Protein 2IDR (pdb70)

CATH classification: 3.30.760.10

Secondary structure (DSSP, 8-state):
--EEEEEEEEEEE-TT-SSPEEETTEEEPPEEEEEEHHHHHHHHTTS--GGGSPTT-EEEEEEGGGPPSTTPPTTTT-EEEEEEE-TT--HHHHHHHHHHHHTT-STTGGGEEEEEEEE-SS-EEEEEEES-TT-HHHHHHHHHHHHHHHT--S--EEEEGGGGGS-SSS---SEE-/--EEEEEEEEEEE-TT-SSPEEETTEEEPPEEEEEEHHHHHHHHTTS--GGGSPTT-EEEEEEGGGPPSTTPPTTTT-EEEEEEE-TT--HHHHHHHHHHHHTT-STTGGGEEEEEEEE-SS-EEEEEEES-TT-HHHHHHHHHHHHHHHT--S--EEEEGGGGGS-S-S---SEE-

Solvent-accessible surface area: 17176 Å² total; per-residue (Å²): 105,123,108,26,132,20,31,1,1,0,1,15,17,61,19,79,28,97,120,53,88,34,0,38,4,4,11,23,10,74,74,72,75,4,50,23,56,76,75,0,89,37,35,24,105,122,37,112,53,0,50,149,15,98,60,6,1,7,6,3,0,0,9,48,151,29,97,26,172,120,56,65,77,2,15,39,85,0,0,46,0,24,2,59,14,32,92,41,150,0,39,100,33,0,49,59,0,0,55,0,4,10,41,47,87,10,113,83,10,113,23,4,0,0,0,9,0,13,0,73,132,83,78,0,94,0,8,0,26,0,49,52,6,98,61,105,65,0,0,37,25,0,0,118,38,0,38,70,52,15,129,48,91,89,75,4,12,0,57,15,38,81,41,81,171,161,101,101,97,53,140,63,78,119,30,82,30,109,121,108,25,135,28,32,1,1,0,1,14,17,67,20,76,30,97,116,53,88,25,1,37,4,2,12,28,11,77,76,73,79,4,51,24,55,73,72,0,88,43,35,25,110,127,39,110,54,0,49,148,17,97,59,5,1,11,5,5,0,0,12,49,161,30,96,27,164,153,35,64,74,2,17,41,82,0,0,54,0,29,2,59,16,30,90,40,153,0,39,99,34,0,50,62,0,0,56,0,4,9,41,60,86,11,112,84,9,115,23,5,0,0,0,11,0,6,0,58,115,176,73,1,62,0,3,0,24,0,52,51,9,100,60,97,66,0,0,38,25,0,0,120,39,1,29,69,54,15,129,50,92,91,77,5,12,0,57,18,39,84,46,80,175,174,87,112,71,58,137,135,76,128,17,82,34

InterPro domains:
  IPR001040 Translation Initiation factor eIF- 4e [PF01652] (41-211)
  IPR001040 Translation Initiation factor eIF- 4e [PTHR11960] (12-203)
  IPR019770 Eukaryotic translation initiation factor 4E (eIF-4E), conserved site [PS00813] (96-119)
  IPR023398 Translation Initiation factor eIF- 4e-like [G3DSA:3.30.760.10] (33-215)
  IPR023398 Translation Initiation factor eIF- 4e-like [SSF55418] (30-211)

Sequence (354 aa):
AHPLENAWTFWFDNPQGKSRQVAWGSTIHPIHTFSTVEDFWGLYNNIHNPSKLNVGADFHCFKNKIEPKWEDPICANGGKWTISCGRGKSDTFWLHTLLAMIGEQFDFGDEICGAVVSVRQKQERVAIWTKNAANEAAQISIGKQWKEFLDYKDSIGFIVHEDAKRSDKGPKNRYTVAHPLENAWTFWFDNPQGKSRQVAWGSTIHPIHTFSTVEDFWGLYNNIHNPSKLNVGADFHCFKNKIEPKWEDPICANGGKWTISCGRGKSDTFWLHTLLAMIGEQFDFGDEICGAVVSVRQKQERVAIWTKNAANEAAQISIGKQWKEFLDYKDSIGFIVHEDAKRSDKGPKNRYTV

Foldseek 3Di:
DAFFPFKKKKWKDAPPDPPFDDDVVDTDTDMDIDGGPVVVCVVVVVDDFQLPGDAFMKMKMWTPVQDDDPPDDTLQQWWKKKDKAFRNPCRVLQVLVVCCLSNCVAPLSVFWTIWMWHHHDGIIMIMTIGHDNVPVVRVVSRNVVSCVSSVPDDKIFIARNVCVVDDDDDDGGPDID/DAFFPFKKKKWKDQPPDPPFDDDVVDTDTDMDIDGGPVVVCVVVVVDDFQLPGDAFMKMKMWTPVQDDPDPDDTLQQWWKKKDKDFRNPCRVLQVLVVCCLSNCVAPLSVFWTIWMWHHHDGIIMIMTIGHNNVPVVRVVSRLVVSCVSSVPDDKIFIARNVCVVDDPDDDGGPDID

Radius of gyration: 22.96 Å; Cα contacts (8 Å, |Δi|>4): 713; chains: 2; bounding box: 55×44×66 Å

Nearest PDB structures (foldseek):
  2idr-assembly2_B  TM=1.005E+00  e=1.632E-37  Triticum aestivum
  2idv-assembly1_A  TM=8.869E-01  e=3.791E-31  Triticum aestivum
  2wmc-assembly8_H  TM=9.029E-01  e=8.413E-27  Pisum sativum
  2wmc-assembly1_A  TM=8.920E-01  e=4.670E-27  Pisum sativum
  2wmc-assembly3_C  TM=8.959E-01  e=6.648E-27  Pisum sativum

Structure (mmCIF, N/CA/C/O backbone):
data_2IDR
#
_entry.id   2IDR
#
_cell.length_a   66.337
_cell.length_b   66.337
_cell.length_c   180.853
_cell.angle_alpha   90.000
_cell.angle_beta   90.000
_cell.angle_gamma   120.000
#
_symmetry.space_group_name_H-M   'P 61'
#
loop_
_entity.id
_entity.type
_entity.pdbx_description
1 polymer 'Eukaryotic translation initiation factor 4E-1'
2 water water
#
loop_
_atom_site.group_PDB
_atom_site.id
_atom_site.type_symbol
_atom_site.label_atom_id
_atom_site.label_alt_id
_atom_site.label_comp_id
_atom_site.label_asym_id
_atom_site.label_entity_id
_atom_site.label_seq_id
_atom_site.pdbx_PDB_ins_code
_atom_site.Cartn_x
_atom_site.Cartn_y
_atom_site.Cartn_z
_atom_site.occupancy
_atom_site.B_iso_or_equiv
_atom_site.auth_seq_id
_atom_site.auth_comp_id
_atom_site.auth_asym_id
_atom_site.auth_atom_id
_atom_site.pdbx_PDB_model_num
ATOM 1 N N . ALA A 1 1 ? 33.140 -7.568 37.076 1.00 38.72 39 ALA A N 1
ATOM 2 C CA . ALA A 1 1 ? 33.062 -6.195 37.653 1.00 37.59 39 ALA A CA 1
ATOM 3 C C . ALA A 1 1 ? 32.584 -6.250 39.104 1.00 37.26 39 ALA A C 1
ATOM 4 O O . ALA A 1 1 ? 32.398 -7.331 39.669 1.00 37.65 39 ALA A O 1
ATOM 6 N N . HIS A 1 2 ? 32.391 -5.079 39.703 1.00 34.89 40 HIS A N 1
ATOM 7 C CA . HIS A 1 2 ? 31.933 -4.989 41.086 1.00 32.92 40 HIS A CA 1
ATOM 8 C C . HIS A 1 2 ? 30.454 -4.607 41.110 1.00 30.38 40 HIS A C 1
ATOM 9 O O . HIS A 1 2 ? 30.097 -3.441 40.954 1.00 29.42 40 HIS A O 1
ATOM 16 N N . PRO A 1 3 ? 29.575 -5.595 41.310 1.00 28.21 41 PRO A N 1
ATOM 17 C CA . PRO A 1 3 ? 28.133 -5.349 41.346 1.00 27.04 41 PRO A CA 1
ATOM 18 C C . PRO A 1 3 ? 27.661 -4.531 42.539 1.00 26.20 41 PRO A C 1
ATOM 19 O O . PRO A 1 3 ? 28.205 -4.642 43.638 1.00 26.01 41 PRO A O 1
ATOM 23 N N . LEU A 1 4 ? 26.652 -3.698 42.305 1.00 22.80 42 LEU A N 1
ATOM 24 C CA . LEU A 1 4 ? 26.068 -2.879 43.354 1.00 21.21 42 LEU A CA 1
ATOM 25 C C . LEU A 1 4 ? 24.965 -3.711 43.986 1.00 20.84 42 LEU A C 1
ATOM 26 O O . LEU A 1 4 ? 24.484 -4.671 43.383 1.00 19.75 42 LEU A O 1
ATOM 31 N N . GLU A 1 5 ? 24.562 -3.343 45.196 1.00 21.13 43 GLU A N 1
ATOM 32 C CA . GLU A 1 5 ? 23.508 -4.068 45.893 1.00 22.30 43 GLU A CA 1
ATOM 33 C C . GLU A 1 5 ? 22.203 -3.998 45.105 1.00 20.90 43 GLU A C 1
ATOM 34 O O . GLU A 1 5 ? 21.475 -4.982 45.015 1.00 19.67 43 GLU A O 1
ATOM 40 N N . ASN A 1 6 ? 21.920 -2.826 44.537 1.00 20.22 44 ASN A N 1
ATOM 41 C CA . ASN A 1 6 ? 20.705 -2.608 43.753 1.00 18.94 44 ASN A CA 1
ATOM 42 C C . ASN A 1 6 ? 21.016 -1.901 42.439 1.00 17.73 44 ASN A C 1
ATOM 43 O O . ASN A 1 6 ? 22.094 -1.331 42.266 1.00 18.16 44 ASN A O 1
ATOM 48 N N . ALA A 1 7 ? 20.070 -1.949 41.508 1.00 17.66 45 ALA A N 1
ATOM 49 C CA . ALA A 1 7 ? 20.242 -1.270 40.228 1.00 16.42 45 ALA A CA 1
ATOM 50 C C . ALA A 1 7 ? 19.698 0.148 40.394 1.00 14.63 45 ALA A C 1
ATOM 51 O O . ALA A 1 7 ? 18.727 0.368 41.121 1.00 16.30 45 ALA A O 1
ATOM 53 N N . TRP A 1 8 ? 20.335 1.101 39.723 1.00 15.22 46 TRP A N 1
ATOM 54 C CA . TRP A 1 8 ? 19.928 2.497 39.781 1.00 14.12 46 TRP A CA 1
ATOM 55 C C . TRP A 1 8 ? 19.754 3.041 38.378 1.00 15.01 46 TRP A C 1
ATOM 56 O O . TRP A 1 8 ? 20.338 2.523 37.428 1.00 14.35 46 TRP A O 1
ATOM 67 N N . THR A 1 9 ? 18.976 4.112 38.277 1.00 14.97 47 THR A N 1
ATOM 68 C CA . THR A 1 9 ? 18.700 4.749 37.006 1.00 15.67 47 THR A CA 1
ATOM 69 C C . THR A 1 9 ? 18.899 6.260 37.023 1.00 16.03 47 THR A C 1
ATOM 70 O O . THR A 1 9 ? 18.367 6.984 37.874 1.00 16.79 47 THR A O 1
ATOM 74 N N . PHE A 1 10 ? 19.683 6.714 36.056 1.00 15.17 48 PHE A N 1
ATOM 75 C CA . PHE A 1 10 ? 20.002 8.120 35.852 1.00 15.49 48 PHE A CA 1
ATOM 76 C C . PHE A 1 10 ? 19.152 8.649 34.701 1.00 14.76 48 PHE A C 1
ATOM 77 O O . PHE A 1 10 ? 18.863 7.913 33.761 1.00 14.23 48 PHE A O 1
ATOM 85 N N . TRP A 1 11 ? 18.737 9.906 34.785 1.00 14.10 49 TRP A N 1
ATOM 86 C CA . TRP A 1 11 ? 18.072 10.554 33.660 1.00 13.72 49 TRP A CA 1
ATOM 87 C C . TRP A 1 11 ? 18.295 12.045 33.819 1.00 15.52 49 TRP A C 1
ATOM 88 O O . TRP A 1 11 ? 18.385 12.559 34.940 1.00 12.95 49 TRP A O 1
ATOM 99 N N . PHE A 1 12 ? 18.443 12.734 32.693 1.00 14.32 50 PHE A N 1
ATOM 100 C CA . PHE A 1 12 ? 18.729 14.153 32.734 1.00 17.40 50 PHE A CA 1
ATOM 101 C C . PHE A 1 12 ? 17.736 15.022 31.981 1.00 18.91 50 PHE A C 1
ATOM 102 O O . PHE A 1 12 ? 17.434 14.793 30.807 1.00 16.95 50 PHE A O 1
ATOM 110 N N . ASP A 1 13 ? 17.241 16.029 32.686 1.00 19.88 51 ASP A N 1
ATOM 111 C CA . ASP A 1 13 ? 16.296 16.981 32.142 1.00 22.36 51 ASP A CA 1
ATOM 112 C C . ASP A 1 13 ? 17.062 18.275 31.871 1.00 25.32 51 ASP A C 1
ATOM 113 O O . ASP A 1 13 ? 17.207 19.114 32.759 1.00 24.05 51 ASP A O 1
ATOM 118 N N . ASN A 1 14 ? 17.588 18.409 30.652 1.00 28.57 52 ASN A N 1
ATOM 119 C CA . ASN A 1 14 ? 18.326 19.606 30.250 1.00 32.70 52 ASN A CA 1
ATOM 120 C C . ASN A 1 14 ? 17.327 20.513 29.546 1.00 34.26 52 ASN A C 1
ATOM 121 O O . ASN A 1 14 ? 16.753 20.141 28.525 1.00 33.65 52 ASN A O 1
ATOM 126 N N . PRO A 1 15 ? 17.119 21.724 30.078 1.00 36.66 53 PRO A N 1
ATOM 127 C CA . PRO A 1 15 ? 16.176 22.690 29.507 1.00 38.49 53 PRO A CA 1
ATOM 128 C C . PRO A 1 15 ? 16.514 23.123 28.084 1.00 39.42 53 PRO A C 1
ATOM 129 O O . PRO A 1 15 ? 15.665 23.094 27.193 1.00 39.75 53 PRO A O 1
ATOM 133 N N . GLN A 1 16 ? 17.764 23.524 27.886 1.00 41.11 54 GLN A N 1
ATOM 134 C CA . GLN A 1 16 ? 18.227 23.985 26.588 1.00 42.43 54 GLN A CA 1
ATOM 135 C C . GLN A 1 16 ? 18.616 22.827 25.676 1.00 42.38 54 GLN A C 1
ATOM 136 O O . GLN A 1 16 ? 19.056 23.044 24.549 1.00 43.98 54 GLN A O 1
ATOM 138 N N . GLY A 1 17 ? 18.458 21.602 26.166 1.00 41.91 55 GLY A N 1
ATOM 139 C CA . GLY A 1 17 ? 18.803 20.445 25.362 1.00 40.65 55 GLY A CA 1
ATOM 140 C C . GLY A 1 17 ? 18.100 20.459 24.017 1.00 40.36 55 GLY A C 1
ATOM 141 O O . GLY A 1 17 ? 16.921 20.808 23.929 1.00 39.69 55 GLY A O 1
ATOM 142 N N . LYS A 1 18 ? 18.822 20.088 22.964 1.00 39.53 56 LYS A N 1
ATOM 143 C CA . LYS A 1 18 ? 18.244 20.058 21.625 1.00 39.01 56 LYS A CA 1
ATOM 144 C C . LYS A 1 18 ? 17.651 18.683 21.348 1.00 38.37 56 LYS A C 1
ATOM 145 O O . LYS A 1 18 ? 18.067 17.687 21.941 1.00 38.80 56 LYS A O 1
ATOM 147 N N . SER A 1 19 ? 16.677 18.636 20.448 1.00 37.51 57 SER A N 1
ATOM 148 C CA . SER A 1 19 ? 16.025 17.384 20.087 1.00 37.44 57 SER A CA 1
ATOM 149 C C . SER A 1 19 ? 15.303 16.726 21.267 1.00 36.26 57 SER A C 1
ATOM 150 O O . SER A 1 19 ? 15.366 15.507 21.434 1.00 35.97 57 SER A O 1
ATOM 153 N N . ARG A 1 20 ? 14.621 17.533 22.080 1.00 34.40 58 ARG A N 1
ATOM 154 C CA . ARG A 1 20 ? 13.869 17.011 23.226 1.00 32.83 58 ARG A CA 1
ATOM 155 C C . ARG A 1 20 ? 12.833 16.023 22.709 1.00 30.62 58 ARG A C 1
ATOM 156 O O . ARG A 1 20 ? 12.104 16.320 21.763 1.00 31.76 58 ARG A O 1
ATOM 164 N N . GLN A 1 21 ? 12.766 14.852 23.331 1.00 25.25 59 GLN A N 1
ATOM 165 C CA . GLN A 1 21 ? 11.821 13.834 22.908 1.00 21.75 59 GLN A CA 1
ATOM 166 C C . GLN A 1 21 ? 10.409 14.132 23.394 1.00 20.63 59 GLN A C 1
ATOM 167 O O . GLN A 1 21 ? 10.145 14.183 24.599 1.00 18.54 59 GLN A O 1
ATOM 173 N N . VAL A 1 22 ? 9.498 14.320 22.447 1.00 17.06 60 VAL A N 1
ATOM 174 C CA . VAL A 1 22 ? 8.113 14.622 22.774 1.00 16.50 60 VAL A CA 1
ATOM 175 C C . VAL A 1 22 ? 7.246 13.367 22.850 1.00 14.78 60 VAL A C 1
ATOM 176 O O . VAL A 1 22 ? 7.323 12.489 21.991 1.00 16.57 60 VAL A O 1
ATOM 180 N N . ALA A 1 23 ? 6.440 13.281 23.902 1.00 13.54 61 ALA A N 1
ATOM 181 C CA . ALA A 1 23 ? 5.494 12.186 24.071 1.00 13.42 61 ALA A CA 1
ATOM 182 C C . ALA A 1 23 ? 4.193 12.901 24.413 1.00 12.53 61 ALA A C 1
ATOM 183 O O . ALA A 1 23 ? 4.203 14.105 24.676 1.00 15.45 61 ALA A O 1
ATOM 185 N N . TRP A 1 24 ? 3.080 12.181 24.408 1.00 13.48 62 TRP A N 1
ATOM 186 C CA . TRP A 1 24 ? 1.792 12.796 24.707 1.00 13.99 62 TRP A CA 1
ATOM 187 C C . TRP A 1 24 ? 1.806 13.439 26.090 1.00 15.74 62 TRP A C 1
ATOM 188 O O . TRP A 1 24 ? 1.855 12.738 27.097 1.00 16.60 62 TRP A O 1
ATOM 199 N N . GLY A 1 25 ? 1.775 14.767 26.128 1.00 15.03 63 GLY A N 1
ATOM 200 C CA . GLY A 1 25 ? 1.769 15.482 27.392 1.00 15.87 63 GLY A CA 1
ATOM 201 C C . GLY A 1 25 ? 3.013 15.350 28.248 1.00 16.63 63 GLY A C 1
ATOM 202 O O . GLY A 1 25 ? 2.955 15.574 29.459 1.00 16.05 63 GLY A O 1
ATOM 203 N N . SER A 1 26 ? 4.144 15.002 27.642 1.00 15.77 64 SER A N 1
ATOM 204 C CA . SER A 1 26 ? 5.366 14.860 28.422 1.00 15.32 64 SER A CA 1
ATOM 205 C C . SER A 1 26 ? 6.637 14.941 27.593 1.00 15.91 64 SER A C 1
ATOM 206 O O . SER A 1 26 ? 6.599 14.941 26.361 1.00 14.59 64 SER A O 1
ATOM 209 N N . THR A 1 27 ? 7.763 15.038 28.292 1.00 15.55 65 THR A N 1
ATOM 210 C CA . THR A 1 27 ? 9.072 15.062 27.659 1.00 15.70 65 THR A CA 1
ATOM 211 C C . THR A 1 27 ? 9.775 13.825 28.192 1.00 17.26 65 THR A C 1
ATOM 212 O O . THR A 1 27 ? 9.849 13.625 29.405 1.00 16.28 65 THR A O 1
ATOM 216 N N . ILE A 1 28 ? 10.266 12.986 27.288 1.00 16.40 66 ILE A N 1
ATOM 217 C CA . ILE A 1 28 ? 10.972 11.759 27.667 1.00 16.22 66 ILE A CA 1
ATOM 218 C C . ILE A 1 28 ? 12.461 12.092 27.739 1.00 16.41 66 ILE A C 1
ATOM 219 O O . ILE A 1 28 ? 13.041 12.557 26.757 1.00 16.09 66 ILE A O 1
ATOM 224 N N . HIS A 1 29 ? 13.084 11.853 28.892 1.00 14.54 67 HIS A N 1
ATOM 225 C CA . HIS A 1 29 ? 14.505 12.172 29.058 1.00 16.72 67 HIS A CA 1
ATOM 226 C C . HIS A 1 29 ? 15.432 10.996 28.837 1.00 17.81 67 HIS A C 1
ATOM 227 O O . HIS A 1 29 ? 15.046 9.845 29.043 1.00 17.77 67 HIS A O 1
ATOM 234 N N . PRO A 1 30 ? 16.675 11.271 28.398 1.00 20.23 68 PRO A N 1
ATOM 235 C CA . PRO A 1 30 ? 17.610 10.162 28.188 1.00 23.13 68 PRO A CA 1
ATOM 236 C C . PRO A 1 30 ? 17.799 9.493 29.552 1.00 22.32 68 PRO A C 1
ATOM 237 O O . PRO A 1 30 ? 18.133 10.154 30.533 1.00 24.15 68 PRO A O 1
ATOM 241 N N . ILE A 1 31 ? 17.555 8.190 29.594 1.00 22.68 69 ILE A N 1
ATOM 242 C CA . ILE A 1 31 ? 17.643 7.408 30.819 1.00 22.70 69 ILE A CA 1
ATOM 243 C C . ILE A 1 31 ? 18.684 6.291 30.684 1.00 20.34 69 ILE A C 1
ATOM 244 O O . ILE A 1 31 ? 18.830 5.686 29.615 1.00 17.72 69 ILE A O 1
ATOM 249 N N . HIS A 1 32 ? 19.395 6.019 31.776 1.00 18.55 70 HIS A N 1
ATOM 250 C CA . HIS A 1 32 ? 20.458 5.018 31.781 1.00 17.15 70 HIS A CA 1
ATOM 251 C C . HIS A 1 32 ? 20.518 4.269 33.107 1.00 16.96 70 HIS A C 1
ATOM 252 O O . HIS A 1 32 ? 20.672 4.881 34.164 1.00 15.75 70 HIS A O 1
ATOM 259 N N . THR A 1 33 ? 20.414 2.946 33.041 1.00 16.63 71 THR A N 1
ATOM 260 C CA . THR A 1 33 ? 20.455 2.109 34.233 1.00 15.99 71 THR A CA 1
ATOM 261 C C . THR A 1 33 ? 21.834 1.490 34.406 1.00 16.41 71 THR A C 1
ATOM 262 O O . THR A 1 33 ? 22.512 1.174 33.431 1.00 17.11 71 THR A O 1
ATOM 266 N N . PHE A 1 34 ? 22.259 1.342 35.654 1.00 14.60 72 PHE A N 1
ATOM 267 C CA . PHE A 1 34 ? 23.554 0.748 35.932 1.00 15.20 72 PHE A CA 1
ATOM 268 C C . PHE A 1 34 ? 23.432 -0.060 37.205 1.00 15.54 72 PHE A C 1
ATOM 269 O O . PHE A 1 34 ? 22.618 0.256 38.070 1.00 16.68 72 PHE A O 1
ATOM 277 N N . SER A 1 35 ? 24.224 -1.119 37.309 1.00 17.22 73 SER A N 1
ATOM 278 C CA . SER A 1 35 ? 24.157 -1.971 38.486 1.00 19.05 73 SER A CA 1
ATOM 279 C C . SER A 1 35 ? 25.531 -2.432 38.950 1.00 18.02 73 SER A C 1
ATOM 280 O O . SER A 1 35 ? 25.641 -3.394 39.705 1.00 19.56 73 SER A O 1
ATOM 283 N N . THR A 1 36 ? 26.573 -1.745 38.490 1.00 18.08 74 THR A N 1
ATOM 284 C CA . THR A 1 36 ? 27.939 -2.067 38.894 1.00 18.46 74 THR A CA 1
ATOM 285 C C . THR A 1 36 ? 28.668 -0.760 39.144 1.00 17.88 74 THR A C 1
ATOM 286 O O . THR A 1 36 ? 28.235 0.296 38.679 1.00 16.77 74 THR A O 1
ATOM 290 N N . VAL A 1 37 ? 29.760 -0.822 39.898 1.00 18.68 75 VAL A N 1
ATOM 291 C CA . VAL A 1 37 ? 30.540 0.373 40.183 1.00 19.60 75 VAL A CA 1
ATOM 292 C C . VAL A 1 37 ? 31.125 0.894 38.876 1.00 19.18 75 VAL A C 1
ATOM 293 O O . VAL A 1 37 ? 31.146 2.100 38.620 1.00 17.24 75 VAL A O 1
ATOM 297 N N . GLU A 1 38 ? 31.584 -0.026 38.037 1.00 20.39 76 GLU A N 1
ATOM 298 C CA . GLU A 1 38 ? 32.166 0.363 36.763 1.00 20.81 76 GLU A CA 1
ATOM 299 C C . GLU A 1 38 ? 31.183 1.156 35.909 1.00 18.28 76 GLU A C 1
ATOM 300 O O . GLU A 1 38 ? 31.535 2.192 35.352 1.00 16.77 76 GLU A O 1
ATOM 306 N N . ASP A 1 39 ? 29.947 0.683 35.821 1.00 18.49 77 ASP A N 1
ATOM 307 C CA . ASP A 1 39 ? 28.964 1.374 35.008 1.00 18.45 77 ASP A CA 1
ATOM 308 C C . ASP A 1 39 ? 28.513 2.711 35.606 1.00 17.66 77 ASP A C 1
ATOM 309 O O . ASP A 1 39 ? 28.122 3.625 34.872 1.00 16.04 77 ASP A O 1
ATOM 314 N N . PHE A 1 40 ? 28.580 2.841 36.929 1.00 16.66 78 PHE A N 1
ATOM 315 C CA . PHE A 1 40 ? 28.235 4.112 37.559 1.00 17.12 78 PHE A CA 1
ATOM 316 C C . PHE A 1 40 ? 29.230 5.171 37.076 1.00 15.98 78 PHE A C 1
ATOM 317 O O . PHE A 1 40 ? 28.839 6.258 36.655 1.00 17.68 78 PHE A O 1
ATOM 325 N N . TRP A 1 41 ? 30.522 4.852 37.148 1.00 17.25 79 TRP A N 1
ATOM 326 C CA . TRP A 1 41 ? 31.555 5.789 36.720 1.00 17.09 79 TRP A CA 1
ATOM 327 C C . TRP A 1 41 ? 31.473 6.055 35.226 1.00 16.63 79 TRP A C 1
ATOM 328 O O . TRP A 1 41 ? 31.726 7.170 34.774 1.00 17.88 79 TRP A O 1
ATOM 339 N N . GLY A 1 42 ? 31.115 5.027 34.463 1.00 17.54 80 GLY A N 1
ATOM 340 C CA . GLY A 1 42 ? 30.988 5.196 33.027 1.00 18.84 80 GLY A CA 1
ATOM 341 C C . GLY A 1 42 ? 29.975 6.277 32.700 1.00 19.65 80 GLY A C 1
ATOM 342 O O . GLY A 1 42 ? 30.120 7.009 31.719 1.00 19.27 80 GLY A O 1
ATOM 343 N N . LEU A 1 43 ? 28.939 6.384 33.526 1.00 19.29 81 LEU A N 1
ATOM 344 C CA . LEU A 1 43 ? 27.911 7.393 33.313 1.00 19.92 81 LEU A CA 1
ATOM 345 C C . LEU A 1 43 ? 28.330 8.729 33.917 1.00 19.74 81 LEU A C 1
ATOM 346 O O . LEU A 1 43 ? 28.292 9.760 33.245 1.00 20.12 81 LEU A O 1
ATOM 351 N N . TYR A 1 44 ? 28.740 8.706 35.183 1.00 17.97 82 TYR A N 1
ATOM 352 C CA . TYR A 1 44 ? 29.159 9.926 35.861 1.00 17.04 82 TYR A CA 1
ATOM 353 C C . TYR A 1 44 ? 30.287 10.644 35.123 1.00 17.71 82 TYR A C 1
ATOM 354 O O . TYR A 1 44 ? 30.288 11.869 35.027 1.00 17.09 82 TYR A O 1
ATOM 363 N N . ASN A 1 45 ? 31.246 9.888 34.596 1.00 18.61 83 ASN A N 1
ATOM 364 C CA . ASN A 1 45 ? 32.366 10.517 33.899 1.00 21.85 83 ASN A CA 1
ATOM 365 C C . ASN A 1 45 ? 32.001 10.996 32.498 1.00 23.68 83 ASN A C 1
ATOM 366 O O . ASN A 1 45 ? 32.793 11.676 31.849 1.00 27.14 83 ASN A O 1
ATOM 371 N N . ASN A 1 46 ? 30.802 10.657 32.035 1.00 23.72 84 ASN A N 1
ATOM 372 C CA . ASN A 1 46 ? 30.371 11.081 30.706 1.00 24.81 84 ASN A CA 1
ATOM 373 C C . ASN A 1 46 ? 29.241 12.105 30.711 1.00 22.75 84 ASN A C 1
ATOM 374 O O . ASN A 1 46 ? 28.546 12.284 29.713 1.00 23.52 84 ASN A O 1
ATOM 379 N N . ILE A 1 47 ? 29.067 12.773 31.848 1.00 21.62 85 ILE A N 1
ATOM 380 C CA . ILE A 1 47 ? 28.063 13.819 31.991 1.00 20.28 85 ILE A CA 1
ATOM 381 C C . ILE A 1 47 ? 28.714 14.971 32.749 1.00 20.05 85 ILE A C 1
ATOM 382 O O . ILE A 1 47 ? 29.708 14.779 33.449 1.00 20.74 85 ILE A O 1
ATOM 387 N N . HIS A 1 48 ? 28.159 16.166 32.604 1.00 20.43 86 HIS A N 1
ATOM 388 C CA . HIS A 1 48 ? 28.701 17.337 33.278 1.00 21.08 86 HIS A CA 1
ATOM 389 C C . HIS A 1 48 ? 28.326 17.373 34.754 1.00 21.11 86 HIS A C 1
ATOM 390 O O . HIS A 1 48 ? 27.309 16.808 35.163 1.00 19.58 86 HIS A O 1
ATOM 397 N N . ASN A 1 49 ? 29.164 18.023 35.553 1.00 20.96 87 ASN A N 1
ATOM 398 C CA . ASN A 1 49 ? 28.872 18.178 36.969 1.00 21.64 87 ASN A CA 1
ATOM 399 C C . ASN A 1 49 ? 27.942 19.380 37.016 1.00 19.93 87 ASN A C 1
ATOM 400 O O . ASN A 1 49 ? 27.908 20.182 36.076 1.00 17.86 87 ASN A O 1
ATOM 405 N N . PRO A 1 50 ? 27.172 19.520 38.106 1.00 19.00 88 PRO A N 1
ATOM 406 C CA . PRO A 1 50 ? 26.227 20.628 38.287 1.00 18.96 88 PRO A CA 1
ATOM 407 C C . PRO A 1 50 ? 26.800 22.004 37.934 1.00 19.07 88 PRO A C 1
ATOM 408 O O . PRO A 1 50 ? 26.115 22.841 37.346 1.00 18.98 88 PRO A O 1
ATOM 412 N N . SER A 1 51 ? 28.062 22.222 38.295 1.00 18.95 89 SER A N 1
ATOM 413 C CA . SER A 1 51 ? 28.734 23.490 38.038 1.00 20.44 89 SER A CA 1
ATOM 414 C C . SER A 1 51 ? 28.802 23.843 36.552 1.00 21.59 89 SER A C 1
ATOM 415 O O . SER A 1 51 ? 28.982 25.009 36.190 1.00 21.04 89 SER A O 1
ATOM 418 N N . LYS A 1 52 ? 28.660 22.838 35.696 1.00 22.00 90 LYS A N 1
ATOM 419 C CA . LYS A 1 52 ? 28.706 23.068 34.261 1.00 24.63 90 LYS A CA 1
ATOM 420 C C . LYS A 1 52 ? 27.353 22.904 33.572 1.00 26.28 90 LYS A C 1
ATOM 421 O O . LYS A 1 52 ? 27.267 22.879 32.340 1.00 25.73 90 LYS A O 1
ATOM 427 N N . LEU A 1 53 ? 26.294 22.793 34.366 1.00 24.79 91 LEU A N 1
ATOM 428 C CA . LEU A 1 53 ? 24.951 22.666 33.814 1.00 26.17 91 LEU A CA 1
ATOM 429 C C . LEU A 1 53 ? 24.321 24.050 33.724 1.00 27.30 91 LEU A C 1
ATOM 430 O O . LEU A 1 53 ? 24.741 24.975 34.419 1.00 27.36 91 LEU A O 1
ATOM 435 N N . ASN A 1 54 ? 23.312 24.189 32.869 1.00 28.40 92 ASN A N 1
ATOM 436 C CA . ASN A 1 54 ? 22.634 25.473 32.704 1.00 29.69 92 ASN A CA 1
ATOM 437 C C . ASN A 1 54 ? 21.434 25.584 33.634 1.00 28.62 92 ASN A C 1
ATOM 438 O O . ASN A 1 54 ? 20.945 24.581 34.154 1.00 26.12 92 ASN A O 1
ATOM 443 N N . VAL A 1 55 ? 20.966 26.810 33.841 1.00 27.43 93 VAL A N 1
ATOM 444 C CA . VAL A 1 55 ? 19.818 27.054 34.700 1.00 26.69 93 VAL A CA 1
ATOM 445 C C . VAL A 1 55 ? 18.616 26.272 34.186 1.00 26.10 93 VAL A C 1
ATOM 446 O O . VAL A 1 55 ? 18.288 26.327 33.001 1.00 25.68 93 VAL A O 1
ATOM 450 N N . GLY A 1 56 ? 17.971 25.530 35.081 1.00 25.51 94 GLY A N 1
ATOM 451 C CA . GLY A 1 56 ? 16.812 24.745 34.696 1.00 24.03 94 GLY A CA 1
ATOM 452 C C . GLY A 1 56 ? 17.101 23.262 34.550 1.00 22.21 94 GLY A C 1
ATOM 453 O O . GLY A 1 56 ? 16.179 22.461 34.416 1.00 23.70 94 GLY A O 1
ATOM 454 N N . ALA A 1 57 ? 18.376 22.891 34.581 1.00 20.43 95 ALA A N 1
ATOM 455 C CA . ALA A 1 57 ? 18.766 21.492 34.444 1.00 18.87 95 ALA A CA 1
ATOM 456 C C . ALA A 1 57 ? 18.534 20.713 35.727 1.00 19.93 95 ALA A C 1
ATOM 457 O O . ALA A 1 57 ? 18.741 21.224 36.830 1.00 20.13 95 ALA A O 1
ATOM 459 N N . ASP A 1 58 ? 18.099 19.471 35.568 1.00 17.56 96 ASP A N 1
ATOM 460 C CA . ASP A 1 58 ? 17.861 18.589 36.700 1.00 18.53 96 ASP A CA 1
ATOM 461 C C . ASP A 1 58 ? 18.390 17.208 36.389 1.00 16.92 96 ASP A C 1
ATOM 462 O O . ASP A 1 58 ? 18.046 16.624 35.363 1.00 18.08 96 ASP A O 1
ATOM 467 N N . PHE A 1 59 ? 19.254 16.699 37.257 1.00 16.05 97 PHE A N 1
ATOM 468 C CA . PHE A 1 59 ? 19.768 15.348 37.092 1.00 14.77 97 PHE A CA 1
ATOM 469 C C . PHE A 1 59 ? 19.109 14.505 38.176 1.00 12.72 97 PHE A C 1
ATOM 470 O O . PHE A 1 59 ? 18.950 14.966 39.307 1.00 13.01 97 PHE A O 1
ATOM 478 N N . HIS A 1 60 ? 18.711 13.286 37.816 1.00 13.99 98 HIS A N 1
ATOM 479 C CA . HIS A 1 60 ? 18.036 12.364 38.734 1.00 14.40 98 HIS A CA 1
ATOM 480 C C . HIS A 1 60 ? 18.709 10.999 38.748 1.00 15.08 98 HIS A C 1
ATOM 481 O O . HIS A 1 60 ? 19.185 10.532 37.717 1.00 15.47 98 HIS A O 1
ATOM 488 N N . CYS A 1 61 ? 18.740 10.363 39.917 1.00 13.23 99 CYS A N 1
ATOM 489 C CA . CYS A 1 61 ? 19.300 9.024 40.057 1.00 13.56 99 CYS A CA 1
ATOM 490 C C . CYS A 1 61 ? 18.418 8.314 41.085 1.00 13.68 99 CYS A C 1
ATOM 491 O O . CYS A 1 61 ? 18.447 8.648 42.269 1.00 13.31 99 CYS A O 1
ATOM 494 N N . PHE A 1 62 ? 17.618 7.351 40.628 1.00 12.27 100 PHE A N 1
ATOM 495 C CA . PHE A 1 62 ? 16.705 6.618 41.509 1.00 13.25 100 PHE A CA 1
ATOM 496 C C . PHE A 1 62 ? 16.884 5.107 41.472 1.00 13.98 100 PHE A C 1
ATOM 497 O O . PHE A 1 62 ? 17.322 4.540 40.467 1.00 13.24 100 PHE A O 1
ATOM 505 N N . LYS A 1 63 ? 16.515 4.460 42.574 1.00 14.08 101 LYS A N 1
ATOM 506 C CA . LYS A 1 63 ? 16.625 3.012 42.705 1.00 13.77 101 LYS A CA 1
ATOM 507 C C . LYS A 1 63 ? 15.525 2.324 41.897 1.00 12.47 101 LYS A C 1
ATOM 508 O O . LYS A 1 63 ? 14.343 2.607 42.087 1.00 13.89 101 LYS A O 1
ATOM 514 N N . ASN A 1 64 ? 15.907 1.419 40.997 1.00 13.85 102 ASN A N 1
ATOM 515 C CA . ASN A 1 64 ? 14.930 0.727 40.142 1.00 16.36 102 ASN A CA 1
ATOM 516 C C . ASN A 1 64 ? 13.811 0.033 40.895 1.00 18.28 102 ASN A C 1
ATOM 517 O O . ASN A 1 64 ? 12.661 0.025 40.448 1.00 17.62 102 ASN A O 1
ATOM 522 N N . LYS A 1 65 ? 14.157 -0.551 42.037 1.00 17.80 103 LYS A N 1
ATOM 523 C CA . LYS A 1 65 ? 13.185 -1.267 42.861 1.00 21.36 103 LYS A CA 1
ATOM 524 C C . LYS A 1 65 ? 11.959 -0.441 43.221 1.00 18.62 103 LYS A C 1
ATOM 525 O O . LYS A 1 65 ? 10.887 -0.996 43.441 1.00 19.00 103 LYS A O 1
ATOM 531 N N . ILE A 1 66 ? 12.104 0.879 43.284 1.00 18.27 104 ILE A N 1
ATOM 532 C CA . ILE A 1 66 ? 10.955 1.701 43.636 1.00 17.29 104 ILE A CA 1
ATOM 533 C C . ILE A 1 66 ? 10.294 2.443 42.475 1.00 17.27 104 ILE A C 1
ATOM 534 O O . ILE A 1 66 ? 9.528 3.383 42.685 1.00 16.56 104 ILE A O 1
ATOM 539 N N . GLU A 1 67 ? 10.574 2.010 41.249 1.00 17.91 105 GLU A N 1
ATOM 540 C CA . GLU A 1 67 ? 9.956 2.641 40.087 1.00 16.86 105 GLU A CA 1
ATOM 541 C C . GLU A 1 67 ? 8.438 2.540 40.227 1.00 16.91 105 GLU A C 1
ATOM 542 O O . GLU A 1 67 ? 7.900 1.455 40.473 1.00 15.58 105 GLU A O 1
ATOM 548 N N . PRO A 1 68 ? 7.727 3.668 40.073 1.00 19.03 106 PRO A N 1
ATOM 549 C CA . PRO A 1 68 ? 6.262 3.710 40.182 1.00 20.00 106 PRO A CA 1
ATOM 550 C C . PRO A 1 68 ? 5.553 3.199 38.927 1.00 20.94 106 PRO A C 1
ATOM 551 O O . PRO A 1 68 ? 6.189 2.917 37.911 1.00 18.95 106 PRO A O 1
ATOM 555 N N . LYS A 1 69 ? 4.228 3.089 39.007 1.00 23.07 107 LYS A N 1
ATOM 556 C CA . LYS A 1 69 ? 3.430 2.661 37.861 1.00 24.21 107 LYS A CA 1
ATOM 557 C C . LYS A 1 69 ? 3.457 3.837 36.889 1.00 23.13 107 LYS A C 1
ATOM 558 O O . LYS A 1 69 ? 3.466 4.991 37.312 1.00 21.28 107 LYS A O 1
ATOM 564 N N . TRP A 1 70 ? 3.463 3.541 35.594 1.00 24.15 108 TRP A N 1
ATOM 565 C CA . TRP A 1 70 ? 3.541 4.563 34.552 1.00 25.81 108 TRP A CA 1
ATOM 566 C C . TRP A 1 70 ? 2.977 5.952 34.854 1.00 25.27 108 TRP A C 1
ATOM 567 O O . TRP A 1 70 ? 1.789 6.119 35.134 1.00 27.61 108 TRP A O 1
ATOM 578 N N . GLU A 1 71 ? 3.863 6.940 34.779 1.00 24.63 109 GLU A N 1
ATOM 579 C CA . GLU A 1 71 ? 3.563 8.354 35.012 1.00 23.26 109 GLU A CA 1
ATOM 580 C C . GLU A 1 71 ? 3.211 8.757 36.434 1.00 21.60 109 GLU A C 1
ATOM 581 O O . GLU A 1 71 ? 3.077 9.949 36.723 1.00 19.83 109 GLU A O 1
ATOM 587 N N . ASP A 1 72 ? 3.053 7.780 37.321 1.00 19.24 110 ASP A N 1
ATOM 588 C CA . ASP A 1 72 ? 2.735 8.103 38.705 1.00 19.68 110 ASP A CA 1
ATOM 589 C C . ASP A 1 72 ? 3.961 8.707 39.379 1.00 19.00 110 ASP A C 1
ATOM 590 O O . ASP A 1 72 ? 5.090 8.489 38.938 1.00 17.49 110 ASP A O 1
ATOM 595 N N . PRO A 1 73 ? 3.753 9.497 40.447 1.00 18.15 111 PRO A N 1
ATOM 596 C CA . PRO A 1 73 ? 4.874 10.119 41.161 1.00 17.55 111 PRO A CA 1
ATOM 597 C C . PRO A 1 73 ? 5.733 9.056 41.844 1.00 16.37 111 PRO A C 1
ATOM 598 O O . PRO A 1 73 ? 5.246 7.976 42.193 1.00 17.65 111 PRO A O 1
ATOM 602 N N . ILE A 1 74 ? 7.015 9.362 42.013 1.00 15.33 112 ILE A N 1
ATOM 603 C CA . ILE A 1 74 ? 7.961 8.437 42.640 1.00 15.57 112 ILE A CA 1
ATOM 604 C C . ILE A 1 74 ? 7.889 8.504 44.169 1.00 15.66 112 ILE A C 1
ATOM 605 O O . ILE A 1 74 ? 7.935 9.588 44.747 1.00 18.25 112 ILE A O 1
ATOM 610 N N . CYS A 1 75 ? 7.768 7.340 44.810 1.00 17.89 113 CYS A N 1
ATOM 611 C CA . CYS A 1 75 ? 7.696 7.253 46.273 1.00 18.43 113 CYS A CA 1
ATOM 612 C C . CYS A 1 75 ? 6.823 8.401 46.801 1.00 17.98 113 CYS A C 1
ATOM 613 O O . CYS A 1 75 ? 7.270 9.252 47.574 1.00 19.21 113 CYS A O 1
ATOM 616 N N . ALA A 1 76 ? 5.563 8.397 46.376 1.00 16.79 114 ALA A N 1
ATOM 617 C CA . ALA A 1 76 ? 4.589 9.430 46.722 1.00 17.74 114 ALA A CA 1
ATOM 618 C C . ALA A 1 76 ? 4.306 9.637 48.208 1.00 17.97 114 ALA A C 1
ATOM 619 O O . ALA A 1 76 ? 3.997 10.752 48.624 1.00 18.60 114 ALA A O 1
ATOM 621 N N . ASN A 1 77 ? 4.395 8.575 49.003 1.00 18.14 115 ASN A N 1
ATOM 622 C CA . ASN A 1 77 ? 4.120 8.716 50.434 1.00 18.71 115 ASN A CA 1
ATOM 623 C C . ASN A 1 77 ? 5.360 9.159 51.211 1.00 18.04 115 ASN A C 1
ATOM 624 O O . ASN A 1 77 ? 5.380 9.131 52.446 1.00 15.42 115 ASN A O 1
ATOM 629 N N . GLY A 1 78 ? 6.392 9.576 50.479 1.00 15.79 116 GLY A N 1
ATOM 630 C CA . GLY A 1 78 ? 7.619 10.023 51.114 1.00 15.26 116 GLY A CA 1
ATOM 631 C C . GLY A 1 78 ? 7.819 11.527 51.050 1.00 15.23 116 GLY A C 1
ATOM 632 O O . GLY A 1 78 ? 6.871 12.299 51.174 1.00 16.75 116 GLY A O 1
ATOM 633 N N . GLY A 1 79 ? 9.066 11.943 50.862 1.00 14.24 117 GLY A N 1
ATOM 634 C CA . GLY A 1 79 ? 9.379 13.354 50.777 1.00 15.39 117 GLY A CA 1
ATOM 635 C C . GLY A 1 79 ? 10.846 13.490 50.429 1.00 16.26 117 GLY A C 1
ATOM 636 O O . GLY A 1 79 ? 11.451 12.555 49.905 1.00 15.74 117 GLY A O 1
ATOM 637 N N . LYS A 1 80 ? 11.432 14.643 50.708 1.00 16.36 118 LYS A N 1
ATOM 638 C CA . LYS A 1 80 ? 12.843 14.799 50.417 1.00 18.33 118 LYS A CA 1
ATOM 639 C C . LYS A 1 80 ? 13.572 15.751 51.342 1.00 16.40 118 LYS A C 1
ATOM 640 O O . LYS A 1 80 ? 13.005 16.727 51.848 1.00 16.70 118 LYS A O 1
ATOM 646 N N . TRP A 1 81 ? 14.843 15.438 51.562 1.00 16.22 119 TRP A N 1
ATOM 647 C CA . TRP A 1 81 ? 15.727 16.267 52.368 1.00 15.99 119 TRP A CA 1
ATOM 648 C C . TRP A 1 81 ? 16.467 17.089 51.334 1.00 15.76 119 TRP A C 1
ATOM 649 O O . TRP A 1 81 ? 16.987 16.540 50.361 1.00 16.18 119 TRP A O 1
ATOM 660 N N . THR A 1 82 ? 16.526 18.396 51.552 1.00 15.32 120 THR A N 1
ATOM 661 C CA . THR A 1 82 ? 17.159 19.291 50.597 1.00 17.86 120 THR A CA 1
ATOM 662 C C . THR A 1 82 ? 18.236 20.198 51.156 1.00 19.72 120 THR A C 1
ATOM 663 O O . THR A 1 82 ? 18.135 20.692 52.277 1.00 20.80 120 THR A O 1
ATOM 667 N N . ILE A 1 83 ? 19.266 20.416 50.351 1.00 19.99 121 ILE A N 1
ATOM 668 C CA . ILE A 1 83 ? 20.345 21.319 50.708 1.00 20.37 121 ILE A CA 1
ATOM 669 C C . ILE A 1 83 ? 20.466 22.286 49.539 1.00 21.90 121 ILE A C 1
ATOM 670 O O . ILE A 1 83 ? 20.548 21.861 48.382 1.00 20.37 121 ILE A O 1
ATOM 675 N N . SER A 1 84 ? 20.444 23.581 49.835 1.00 21.58 122 SER A N 1
ATOM 676 C CA . SER A 1 84 ? 20.562 24.603 48.798 1.00 24.45 122 SER A CA 1
ATOM 677 C C . SER A 1 84 ? 21.971 25.182 48.831 1.00 25.29 122 SER A C 1
ATOM 678 O O . SER A 1 84 ? 22.452 25.604 49.883 1.00 25.18 122 SER A O 1
ATOM 681 N N . CYS A 1 85 ? 22.624 25.184 47.670 1.00 26.04 123 CYS A N 1
ATOM 682 C CA . CYS A 1 85 ? 23.991 25.681 47.520 1.00 26.33 123 CYS A CA 1
ATOM 683 C C . CYS A 1 85 ? 24.041 26.855 46.545 1.00 26.27 123 CYS A C 1
ATOM 684 O O . CYS A 1 85 ? 23.152 27.020 45.708 1.00 23.93 123 CYS A O 1
ATOM 687 N N . GLY A 1 86 ? 25.087 27.667 46.655 1.00 25.65 124 GLY A N 1
ATOM 688 C CA . GLY A 1 86 ? 25.241 28.779 45.741 1.00 26.45 124 GLY A CA 1
ATOM 689 C C . GLY A 1 86 ? 25.636 28.186 44.399 1.00 25.61 124 GLY A C 1
ATOM 690 O O . GLY A 1 86 ? 26.029 27.019 44.333 1.00 24.65 124 GLY A O 1
ATOM 691 N N . ARG A 1 87 ? 25.535 28.972 43.332 1.00 26.22 125 ARG A N 1
ATOM 692 C CA . ARG A 1 87 ? 25.886 28.476 42.007 1.00 25.71 125 ARG A CA 1
ATOM 693 C C . ARG A 1 87 ? 27.321 27.954 41.960 1.00 26.12 125 ARG A C 1
ATOM 694 O O . ARG A 1 87 ? 28.246 28.592 42.468 1.00 25.23 125 ARG A O 1
ATOM 702 N N . GLY A 1 88 ? 27.485 26.780 41.357 1.00 24.28 126 GLY A N 1
ATOM 703 C CA . GLY A 1 88 ? 28.793 26.164 41.232 1.00 24.90 126 GLY A CA 1
ATOM 704 C C . GLY A 1 88 ? 29.370 25.599 42.516 1.00 23.84 126 GLY A C 1
ATOM 705 O O . GLY A 1 88 ? 30.555 25.281 42.562 1.00 25.24 126 GLY A O 1
ATOM 706 N N . LYS A 1 89 ? 28.549 25.451 43.551 1.00 23.33 127 LYS A N 1
ATOM 707 C CA . LYS A 1 89 ? 29.042 24.933 44.825 1.00 22.66 127 LYS A CA 1
ATOM 708 C C . LYS A 1 89 ? 28.415 23.612 45.266 1.00 21.63 127 LYS A C 1
ATOM 709 O O . LYS A 1 89 ? 28.527 23.234 46.428 1.00 22.26 127 LYS A O 1
ATOM 715 N N . SER A 1 90 ? 27.778 22.893 44.346 1.00 20.23 128 SER A N 1
ATOM 716 C CA . SER A 1 90 ? 27.138 21.638 44.718 1.00 17.56 128 SER A CA 1
ATOM 717 C C . SER A 1 90 ? 27.801 20.370 44.189 1.00 16.20 128 SER A C 1
ATOM 718 O O . SER A 1 90 ? 27.326 19.282 44.482 1.00 16.11 128 SER A O 1
ATOM 721 N N . ASP A 1 91 ? 28.892 20.496 43.431 1.00 16.01 129 ASP A N 1
ATOM 722 C CA . ASP A 1 91 ? 29.560 19.319 42.862 1.00 15.49 129 ASP A CA 1
ATOM 723 C C . ASP A 1 91 ? 29.962 18.244 43.866 1.00 15.26 129 ASP A C 1
ATOM 724 O O . ASP A 1 91 ? 29.796 17.047 43.614 1.00 16.05 129 ASP A O 1
ATOM 729 N N . THR A 1 92 ? 30.505 18.661 45.002 1.00 15.94 130 THR A N 1
ATOM 730 C CA . THR A 1 92 ? 30.938 17.696 46.007 1.00 16.56 130 THR A CA 1
ATOM 731 C C . THR A 1 92 ? 29.736 16.992 46.626 1.00 15.35 130 THR A C 1
ATOM 732 O O . THR A 1 92 ? 29.711 15.765 46.741 1.00 13.95 130 THR A O 1
ATOM 736 N N . PHE A 1 93 ? 28.743 17.776 47.031 1.00 15.36 131 PHE A N 1
ATOM 737 C CA . PHE A 1 93 ? 27.546 17.207 47.636 1.00 16.30 131 PHE A CA 1
ATOM 738 C C . PHE A 1 93 ? 26.870 16.217 46.698 1.00 15.33 131 PHE A C 1
ATOM 739 O O . PHE A 1 93 ? 26.417 15.153 47.120 1.00 13.48 131 PHE A O 1
ATOM 747 N N . TRP A 1 94 ? 26.798 16.569 45.420 1.00 15.10 132 TRP A N 1
ATOM 748 C CA . TRP A 1 94 ? 26.169 15.688 44.443 1.00 14.23 132 TRP A CA 1
ATOM 749 C C . TRP A 1 94 ? 26.899 14.346 44.364 1.00 13.14 132 TRP A C 1
ATOM 750 O O . TRP A 1 94 ? 26.275 13.297 44.501 1.00 11.85 132 TRP A O 1
ATOM 761 N N . LEU A 1 95 ? 28.218 14.386 44.160 1.00 14.00 133 LEU A N 1
ATOM 762 C CA . LEU A 1 95 ? 29.034 13.174 44.053 1.00 14.04 133 LEU A CA 1
ATOM 763 C C . LEU A 1 95 ? 28.979 12.312 45.309 1.00 14.28 133 LEU A C 1
ATOM 764 O O . LEU A 1 95 ? 28.770 11.102 45.237 1.00 13.72 133 LEU A O 1
ATOM 769 N N . HIS A 1 96 ? 29.184 12.928 46.466 1.00 13.55 134 HIS A N 1
ATOM 770 C CA . HIS A 1 96 ? 29.171 12.148 47.695 1.00 14.18 134 HIS A CA 1
ATOM 771 C C . HIS A 1 96 ? 27.792 11.537 47.916 1.00 13.04 134 HIS A C 1
ATOM 772 O O . HIS A 1 96 ? 27.687 10.384 48.317 1.00 13.87 134 HIS A O 1
ATOM 779 N N . THR A 1 97 ? 26.736 12.303 47.639 1.00 13.86 135 THR A N 1
ATOM 780 C CA . THR A 1 97 ? 25.378 11.788 47.808 1.00 13.35 135 THR A CA 1
ATOM 781 C C . THR A 1 97 ? 25.148 10.547 46.943 1.00 13.34 135 THR A C 1
ATOM 782 O O . THR A 1 97 ? 24.604 9.547 47.412 1.00 13.23 135 THR A O 1
ATOM 786 N N . LEU A 1 98 ? 25.574 10.601 45.685 1.00 12.65 136 LEU A N 1
ATOM 787 C CA . LEU A 1 98 ? 25.410 9.454 44.802 1.00 13.03 136 LEU A CA 1
ATOM 788 C C . LEU A 1 98 ? 26.133 8.233 45.369 1.00 14.13 136 LEU A C 1
ATOM 789 O O . LEU A 1 98 ? 25.565 7.148 45.443 1.00 14.39 136 LEU A O 1
ATOM 794 N N . LEU A 1 99 ? 27.384 8.421 45.777 1.00 13.71 137 LEU A N 1
ATOM 795 C CA . LEU A 1 99 ? 28.18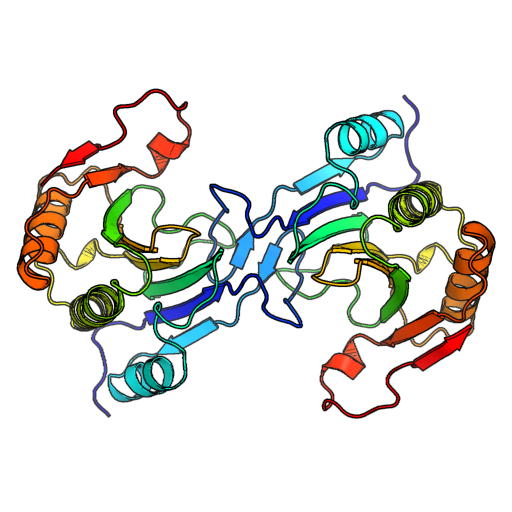8 7.328 46.323 1.00 16.30 137 LEU A CA 1
ATOM 796 C C . LEU A 1 99 ? 27.582 6.719 47.583 1.00 15.23 137 LEU A C 1
ATOM 797 O O . LEU A 1 99 ? 27.549 5.497 47.742 1.00 14.47 137 LEU A O 1
ATOM 802 N N . ALA A 1 100 ? 27.121 7.580 48.481 1.00 15.79 138 ALA A N 1
ATOM 803 C CA . ALA A 1 100 ? 26.506 7.136 49.731 1.00 15.90 138 ALA A CA 1
ATOM 804 C C . ALA A 1 100 ? 25.268 6.292 49.440 1.00 15.82 138 ALA A C 1
ATOM 805 O O . ALA A 1 100 ? 25.026 5.275 50.100 1.00 15.35 138 ALA A O 1
ATOM 807 N N . MET A 1 101 ? 24.485 6.713 48.448 1.00 15.31 139 MET A N 1
ATOM 808 C CA . MET A 1 101 ? 23.275 5.983 48.067 1.00 16.68 139 MET A CA 1
ATOM 809 C C . MET A 1 101 ? 23.537 4.626 47.431 1.00 15.75 139 MET A C 1
ATOM 810 O O . MET A 1 101 ? 23.059 3.608 47.918 1.00 15.94 139 MET A O 1
ATOM 815 N N . ILE A 1 102 ? 24.273 4.614 46.321 1.00 16.57 140 ILE A N 1
ATOM 816 C CA . ILE A 1 102 ? 24.526 3.350 45.642 1.00 16.57 140 ILE A CA 1
ATOM 817 C C . ILE A 1 102 ? 25.372 2.421 46.488 1.00 16.26 140 ILE A C 1
ATOM 818 O O . ILE A 1 102 ? 25.335 1.207 46.305 1.00 16.17 140 ILE A O 1
ATOM 823 N N . GLY A 1 103 ? 26.122 3.006 47.416 1.00 17.13 141 GLY A N 1
ATOM 824 C CA . GLY A 1 103 ? 26.953 2.221 48.307 1.00 18.42 141 GLY A CA 1
ATOM 825 C C . GLY A 1 103 ? 26.172 1.668 49.489 1.00 19.90 141 GLY A C 1
ATOM 826 O O . GLY A 1 103 ? 26.737 0.959 50.327 1.00 20.25 141 GLY A O 1
ATOM 827 N N . GLU A 1 104 ? 24.879 1.992 49.560 1.00 19.20 142 GLU A N 1
ATOM 828 C CA . GLU A 1 104 ? 23.995 1.527 50.637 1.00 20.08 142 GLU A CA 1
ATOM 829 C C . GLU A 1 104 ? 24.574 1.868 52.009 1.00 21.90 142 GLU A C 1
ATOM 830 O O . GLU A 1 104 ? 24.537 1.048 52.928 1.00 21.16 142 GLU A O 1
ATOM 836 N N . GLN A 1 105 ? 25.096 3.082 52.144 1.00 21.11 143 GLN A N 1
ATOM 837 C CA . GLN A 1 105 ? 25.720 3.518 53.395 1.00 22.88 143 GLN A CA 1
ATOM 838 C C . GLN A 1 105 ? 24.801 4.059 54.497 1.00 21.84 143 GLN A C 1
ATOM 839 O O . GLN A 1 105 ? 25.233 4.214 55.643 1.00 21.07 143 GLN A O 1
ATOM 845 N N . PHE A 1 106 ? 23.547 4.344 54.163 1.00 20.53 144 PHE A N 1
ATOM 846 C CA . PHE A 1 106 ? 22.610 4.869 55.149 1.00 20.94 144 PHE A CA 1
ATOM 847 C C . PHE A 1 106 ? 21.995 3.786 56.030 1.00 21.90 144 PHE A C 1
ATOM 848 O O . PHE A 1 106 ? 21.595 2.728 55.541 1.00 21.31 144 PHE A O 1
ATOM 856 N N . ASP A 1 107 ? 21.914 4.060 57.332 1.00 22.94 145 ASP A N 1
ATOM 857 C CA . ASP A 1 107 ? 21.337 3.112 58.280 1.00 25.70 145 ASP A CA 1
ATOM 858 C C . ASP A 1 107 ? 19.942 2.667 57.861 1.00 27.82 145 ASP A C 1
ATOM 859 O O . ASP A 1 107 ? 19.648 1.477 57.849 1.00 31.25 145 ASP A O 1
ATOM 864 N N . PHE A 1 108 ? 19.072 3.615 57.534 1.00 27.96 146 PHE A N 1
ATOM 865 C CA . PHE A 1 108 ? 17.725 3.248 57.099 1.00 28.32 146 PHE A CA 1
ATOM 866 C C . PHE A 1 108 ? 17.658 3.352 55.578 1.00 27.75 146 PHE A C 1
ATOM 867 O O . PHE A 1 108 ? 16.680 3.855 55.021 1.00 27.08 146 PHE A O 1
ATOM 875 N N . GLY A 1 109 ? 18.708 2.860 54.924 1.00 27.32 147 GLY A N 1
ATOM 876 C CA . GLY A 1 109 ? 18.809 2.912 53.476 1.00 26.32 147 GLY A CA 1
ATOM 877 C C . GLY A 1 109 ? 17.636 2.360 52.694 1.00 26.13 147 GLY A C 1
ATOM 878 O O . GLY A 1 109 ? 17.436 2.721 51.534 1.00 25.05 147 GLY A O 1
ATOM 879 N N . ASP A 1 110 ? 16.870 1.471 53.318 1.00 25.25 148 ASP A N 1
ATOM 880 C CA . ASP A 1 110 ? 15.705 0.881 52.668 1.00 26.55 148 ASP A CA 1
ATOM 881 C C . ASP A 1 110 ? 14.666 1.941 52.305 1.00 24.22 148 ASP A C 1
ATOM 882 O O . ASP A 1 110 ? 13.817 1.717 51.439 1.00 24.13 148 ASP A O 1
ATOM 887 N N . GLU A 1 111 ? 14.735 3.098 52.954 1.00 21.47 149 GLU A N 1
ATOM 888 C CA . GLU A 1 111 ? 13.774 4.159 52.679 1.00 19.61 149 GLU A CA 1
ATOM 889 C C . GLU A 1 111 ? 14.274 5.178 51.659 1.00 18.08 149 GLU A C 1
ATOM 890 O O . GLU A 1 111 ? 13.536 6.076 51.266 1.00 18.41 149 GLU A O 1
ATOM 896 N N . ILE A 1 112 ? 15.525 5.034 51.232 1.00 16.59 150 ILE A N 1
ATOM 897 C CA . ILE A 1 112 ? 16.102 5.952 50.247 1.00 17.17 150 ILE A CA 1
ATOM 898 C C . ILE A 1 112 ? 15.601 5.577 48.850 1.00 15.74 150 ILE A C 1
ATOM 899 O O . ILE A 1 112 ? 15.753 4.434 48.437 1.00 15.40 150 ILE A O 1
ATOM 904 N N . CYS A 1 113 ? 15.020 6.538 48.132 1.00 14.47 151 CYS A N 1
ATOM 905 C CA . CYS A 1 113 ? 14.502 6.295 46.781 1.00 14.55 151 CYS A CA 1
ATOM 906 C C . CYS A 1 113 ? 15.410 6.840 45.680 1.00 14.47 151 CYS A C 1
ATOM 907 O O . CYS A 1 113 ? 15.524 6.242 44.608 1.00 15.28 151 CYS A O 1
ATOM 910 N N . GLY A 1 114 ? 16.054 7.973 45.940 1.00 14.32 152 GLY A N 1
ATOM 911 C CA . GLY A 1 114 ? 16.939 8.554 44.942 1.00 14.65 152 GLY A CA 1
ATOM 912 C C . GLY A 1 114 ? 17.464 9.919 45.319 1.00 14.01 152 GLY A C 1
ATOM 913 O O . GLY A 1 114 ? 17.233 10.398 46.427 1.00 13.67 152 GLY A O 1
ATOM 914 N N . ALA A 1 115 ? 18.192 10.541 44.400 1.00 11.85 153 ALA A N 1
ATOM 915 C CA . ALA A 1 115 ? 18.736 11.866 44.634 1.00 12.17 153 ALA A CA 1
ATOM 916 C C . ALA A 1 115 ? 18.592 12.677 43.360 1.00 13.94 153 ALA A C 1
ATOM 917 O O . ALA A 1 115 ? 18.676 12.144 42.250 1.00 12.83 153 ALA A O 1
ATOM 919 N N . VAL A 1 116 ? 18.370 13.973 43.535 1.00 12.61 154 VAL A N 1
ATOM 920 C CA . VAL A 1 116 ? 18.192 14.884 42.419 1.00 13.86 154 VAL A CA 1
ATOM 921 C C . VAL A 1 116 ? 18.963 16.170 42.653 1.00 15.12 154 VAL A C 1
ATOM 922 O O . VAL A 1 116 ? 18.988 16.695 43.770 1.00 15.95 154 VAL A O 1
ATOM 926 N N . VAL A 1 117 ? 19.620 16.675 41.617 1.00 13.94 155 VAL A N 1
ATOM 927 C CA . VAL A 1 117 ? 20.306 17.951 41.757 1.00 14.45 155 VAL A CA 1
ATOM 928 C C . VAL A 1 117 ? 19.592 18.876 40.780 1.00 16.15 155 VAL A C 1
ATOM 929 O O . VAL A 1 117 ? 19.366 18.516 39.623 1.00 15.72 155 VAL A O 1
ATOM 933 N N . SER A 1 118 ? 19.201 20.047 41.274 1.00 16.37 156 SER A N 1
ATOM 934 C CA . SER A 1 118 ? 18.462 21.031 40.487 1.00 19.67 156 SER A CA 1
ATOM 935 C C . SER A 1 118 ? 19.198 22.359 40.379 1.00 21.34 156 SER A C 1
ATOM 936 O O . SER A 1 118 ? 19.385 23.059 41.373 1.00 22.98 156 SER A O 1
ATOM 939 N N . VAL A 1 119 ? 19.604 22.711 39.165 1.00 20.34 157 VAL A N 1
ATOM 940 C CA . VAL A 1 119 ? 20.321 23.957 38.954 1.00 21.54 157 VAL A CA 1
ATOM 941 C C . VAL A 1 119 ? 19.336 25.070 38.610 1.00 23.25 157 VAL A C 1
ATOM 942 O O . VAL A 1 119 ? 18.544 24.950 37.674 1.00 23.16 157 VAL A O 1
ATOM 946 N N . ARG A 1 120 ? 19.375 26.143 39.390 1.00 24.11 158 ARG A N 1
ATOM 947 C CA . ARG A 1 120 ? 18.485 27.266 39.155 1.00 25.51 158 ARG A CA 1
ATOM 948 C C . ARG A 1 120 ? 19.292 28.539 38.971 1.00 26.08 158 ARG A C 1
ATOM 949 O O . ARG A 1 120 ? 20.520 28.513 39.005 1.00 25.67 158 ARG A O 1
ATOM 957 N N . GLN A 1 121 ? 18.598 29.654 38.779 1.00 27.87 159 GLN A N 1
ATOM 958 C CA . GLN A 1 121 ? 19.257 30.930 38.550 1.00 28.61 159 GLN A CA 1
ATOM 959 C C . GLN A 1 121 ? 20.311 31.323 39.579 1.00 28.29 159 GLN A C 1
ATOM 960 O O . GLN A 1 121 ? 21.471 31.556 39.230 1.00 27.34 159 GLN A O 1
ATOM 966 N N . LYS A 1 122 ? 19.913 31.400 40.843 1.00 27.84 160 LYS A N 1
ATOM 967 C CA . LYS A 1 122 ? 20.841 31.806 41.895 1.00 27.69 160 LYS A CA 1
ATOM 968 C C . LYS A 1 122 ? 21.142 30.734 42.938 1.00 27.74 160 LYS A C 1
ATOM 969 O O . LYS A 1 122 ? 21.763 31.018 43.962 1.00 27.59 160 LYS A O 1
ATOM 971 N N . GLN A 1 123 ? 20.710 29.503 42.683 1.00 26.31 161 GLN A N 1
ATOM 972 C CA . GLN A 1 123 ? 20.962 28.412 43.618 1.00 26.47 161 GLN A CA 1
ATOM 973 C C . GLN A 1 123 ? 20.881 27.045 42.952 1.00 24.48 161 GLN A C 1
ATOM 974 O O . GLN A 1 123 ? 20.251 26.882 41.906 1.00 21.93 161 GLN A O 1
ATOM 980 N N . GLU A 1 124 ? 21.525 26.067 43.581 1.00 23.12 162 GLU A N 1
ATOM 981 C CA . GLU A 1 124 ? 21.534 24.689 43.104 1.00 22.33 162 GLU A CA 1
ATOM 982 C C . GLU A 1 124 ? 21.127 23.846 44.301 1.00 21.81 162 GLU A C 1
ATOM 983 O O . GLU A 1 124 ? 21.757 23.913 45.353 1.00 24.25 162 GLU A O 1
ATOM 989 N N . ARG A 1 125 ? 20.063 23.071 44.156 1.00 21.35 163 ARG A N 1
ATOM 990 C CA . ARG A 1 125 ? 19.600 22.251 45.266 1.00 21.58 163 ARG A CA 1
ATOM 991 C C . ARG A 1 125 ? 19.838 20.767 45.055 1.00 21.12 163 ARG A C 1
ATOM 992 O O . ARG A 1 125 ? 19.563 20.226 43.985 1.00 22.63 163 ARG A O 1
ATOM 1000 N N . VAL A 1 126 ? 20.369 20.114 46.080 1.00 18.42 164 VAL A N 1
ATOM 1001 C CA . VAL A 1 126 ? 20.594 18.680 46.021 1.00 17.03 164 VAL A CA 1
ATOM 1002 C C . VAL A 1 126 ? 19.589 18.101 47.009 1.00 16.83 164 VAL A C 1
ATOM 1003 O O . VAL A 1 126 ? 19.458 18.595 48.131 1.00 16.23 164 VAL A O 1
ATOM 1007 N N . ALA A 1 127 ? 18.867 17.071 46.588 1.00 16.08 165 ALA A N 1
ATOM 1008 C CA . ALA A 1 127 ? 17.862 16.465 47.450 1.00 15.43 165 ALA A CA 1
ATOM 1009 C C . ALA A 1 127 ? 17.848 14.953 47.408 1.00 16.93 165 ALA A C 1
ATOM 1010 O O . ALA A 1 127 ? 18.013 14.340 46.349 1.00 15.99 165 ALA A O 1
ATOM 1012 N N . ILE A 1 128 ? 17.650 14.360 48.581 1.00 15.52 166 ILE A N 1
ATOM 1013 C CA . ILE A 1 128 ? 17.554 12.919 48.708 1.00 15.83 166 ILE A CA 1
ATOM 1014 C C . ILE A 1 128 ? 16.079 12.617 48.922 1.00 14.92 166 ILE A C 1
ATOM 1015 O O . ILE A 1 128 ? 15.477 13.081 49.891 1.00 14.81 166 ILE A O 1
ATOM 1020 N N . TRP A 1 129 ? 15.505 11.855 48.001 1.00 13.78 167 TRP A N 1
ATOM 1021 C CA . TRP A 1 129 ? 14.104 11.466 48.061 1.00 14.11 167 TRP A CA 1
ATOM 1022 C C . TRP A 1 129 ? 13.980 10.158 48.830 1.00 14.17 167 TRP A C 1
ATOM 1023 O O . TRP A 1 129 ? 14.718 9.211 48.571 1.00 14.53 167 TRP A O 1
ATOM 1034 N N . THR A 1 130 ? 13.039 10.116 49.768 1.00 14.86 168 THR A N 1
ATOM 1035 C CA . THR A 1 130 ? 12.800 8.926 50.573 1.00 15.23 168 THR A CA 1
ATOM 1036 C C . THR A 1 130 ? 11.321 8.575 50.513 1.00 15.21 168 THR A C 1
ATOM 1037 O O . THR A 1 130 ? 10.506 9.375 50.047 1.00 17.24 168 THR A O 1
ATOM 1041 N N . LYS A 1 131 ? 10.985 7.374 50.974 1.00 16.07 169 LYS A N 1
ATOM 1042 C CA . LYS A 1 131 ? 9.594 6.933 51.027 1.00 17.79 169 LYS A CA 1
ATOM 1043 C C . LYS A 1 131 ? 9.213 6.777 52.491 1.00 18.78 169 LYS A C 1
ATOM 1044 O O . LYS A 1 131 ? 10.070 6.859 53.373 1.00 19.69 169 LYS A O 1
ATOM 1050 N N . ASN A 1 132 ? 7.925 6.566 52.744 1.00 19.52 170 ASN A N 1
ATOM 1051 C CA . ASN A 1 132 ? 7.416 6.399 54.104 1.00 20.15 170 ASN A CA 1
ATOM 1052 C C . ASN A 1 132 ? 7.780 7.574 55.006 1.00 19.98 170 ASN A C 1
ATOM 1053 O O . ASN A 1 132 ? 8.535 7.415 55.968 1.00 19.28 170 ASN A O 1
ATOM 1058 N N . ALA A 1 133 ? 7.236 8.748 54.703 1.00 18.27 171 ALA A N 1
ATOM 1059 C CA . ALA A 1 133 ? 7.518 9.939 55.495 1.00 20.32 171 ALA A CA 1
ATOM 1060 C C . ALA A 1 133 ? 7.066 9.757 56.942 1.00 21.84 171 ALA A C 1
ATOM 1061 O O . ALA A 1 133 ? 7.581 10.414 57.846 1.00 22.38 171 ALA A O 1
ATOM 1063 N N . ALA A 1 134 ? 6.107 8.859 57.146 1.00 22.44 172 ALA A N 1
ATOM 1064 C CA . ALA A 1 134 ? 5.562 8.584 58.475 1.00 24.57 172 ALA A CA 1
ATOM 1065 C C . ALA A 1 134 ? 6.592 8.023 59.450 1.00 25.77 172 ALA A C 1
ATOM 1066 O O . ALA A 1 134 ? 6.485 8.228 60.664 1.00 26.34 172 ALA A O 1
ATOM 1068 N N . ASN A 1 135 ? 7.583 7.311 58.918 1.00 23.90 173 ASN A N 1
ATOM 1069 C CA . ASN A 1 135 ? 8.627 6.716 59.745 1.00 23.75 173 ASN A CA 1
ATOM 1070 C C . ASN A 1 135 ? 9.574 7.814 60.202 1.00 23.80 173 ASN A C 1
ATOM 1071 O O . ASN A 1 135 ? 10.638 8.029 59.615 1.00 21.79 173 ASN A O 1
ATOM 1076 N N . GLU A 1 136 ? 9.175 8.504 61.263 1.00 22.85 174 GLU A N 1
ATOM 1077 C CA . GLU A 1 136 ? 9.949 9.605 61.811 1.00 24.84 174 GLU A CA 1
ATOM 1078 C C . GLU A 1 136 ? 11.401 9.246 62.108 1.00 23.38 174 GLU A C 1
ATOM 1079 O O . GLU A 1 136 ? 12.315 9.967 61.714 1.00 24.55 174 GLU A O 1
ATOM 1085 N N . ALA A 1 137 ? 11.609 8.130 62.799 1.00 22.80 175 ALA A N 1
ATOM 1086 C CA . ALA A 1 137 ? 12.957 7.696 63.152 1.00 22.46 175 ALA A CA 1
ATOM 1087 C C . ALA A 1 137 ? 13.838 7.539 61.915 1.00 21.62 175 ALA A C 1
ATOM 1088 O O . ALA A 1 137 ? 14.968 8.013 61.883 1.00 20.71 175 ALA A O 1
ATOM 1090 N N . ALA A 1 138 ? 13.300 6.881 60.894 1.00 21.07 176 ALA A N 1
ATOM 1091 C CA . ALA A 1 138 ? 14.034 6.653 59.660 1.00 19.96 176 ALA A CA 1
ATOM 1092 C C . ALA A 1 138 ? 14.390 7.959 58.955 1.00 19.48 176 ALA A C 1
ATOM 1093 O O . ALA A 1 138 ? 15.534 8.156 58.550 1.00 19.17 176 ALA A O 1
ATOM 1095 N N . GLN A 1 139 ? 13.414 8.852 58.813 1.00 19.30 177 GLN A N 1
ATOM 1096 C CA . GLN A 1 139 ? 13.652 10.125 58.141 1.00 17.89 177 GLN A CA 1
ATOM 1097 C C . GLN A 1 139 ? 14.688 10.962 58.872 1.00 18.32 177 GLN A C 1
ATOM 1098 O O . GLN A 1 139 ? 15.610 11.499 58.259 1.00 16.70 177 GLN A O 1
ATOM 1104 N N . ILE A 1 140 ? 14.544 11.073 60.189 1.00 18.37 178 ILE A N 1
ATOM 1105 C CA . ILE A 1 140 ? 15.480 11.862 60.981 1.00 19.74 178 ILE A CA 1
ATOM 1106 C C . ILE A 1 140 ? 16.885 11.285 60.880 1.00 17.83 178 ILE A C 1
ATOM 1107 O O . ILE A 1 140 ? 17.858 12.026 60.752 1.00 18.52 178 ILE A O 1
ATOM 1112 N N . SER A 1 141 ? 16.981 9.961 60.954 1.00 17.80 179 SER A N 1
ATOM 1113 C CA . SER A 1 141 ? 18.264 9.276 60.867 1.00 17.39 179 SER A CA 1
ATOM 1114 C C . SER A 1 141 ? 18.959 9.581 59.546 1.00 17.35 179 SER A C 1
ATOM 1115 O O . SER A 1 141 ? 20.152 9.885 59.509 1.00 16.57 179 SER A O 1
ATOM 1118 N N . ILE A 1 142 ? 18.202 9.483 58.459 1.00 17.10 180 ILE A N 1
ATOM 1119 C CA . ILE A 1 142 ? 18.731 9.747 57.123 1.00 16.51 180 ILE A CA 1
ATOM 1120 C C . ILE A 1 142 ? 19.221 11.188 57.003 1.00 16.74 180 ILE A C 1
ATOM 1121 O O . ILE A 1 142 ? 20.335 11.439 56.541 1.00 17.36 180 ILE A O 1
ATOM 1126 N N . GLY A 1 143 ? 18.396 12.135 57.430 1.00 16.22 181 GLY A N 1
ATOM 1127 C CA . GLY A 1 143 ? 18.791 13.531 57.347 1.00 17.90 181 GLY A CA 1
ATOM 1128 C C . GLY A 1 143 ? 20.074 13.835 58.110 1.00 18.85 181 GLY A C 1
ATOM 1129 O O . GLY A 1 143 ? 20.988 14.483 57.595 1.00 16.87 181 GLY A O 1
ATOM 1130 N N . LYS A 1 144 ? 20.147 13.363 59.351 1.00 20.31 182 LYS A N 1
ATOM 1131 C CA . LYS A 1 144 ? 21.330 13.598 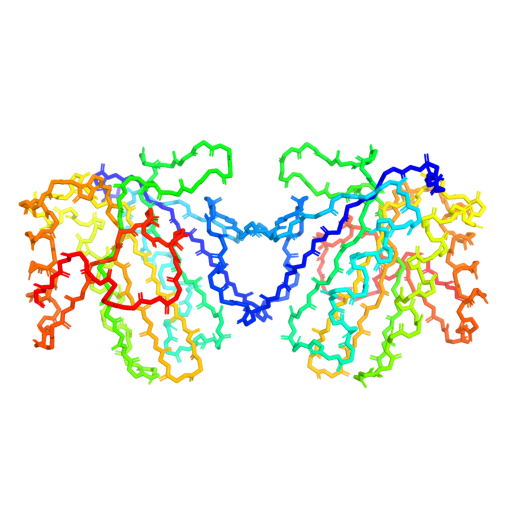60.178 1.00 20.03 182 LYS A CA 1
ATOM 1132 C C . LYS A 1 144 ? 22.579 12.947 59.594 1.00 19.26 182 LYS A C 1
ATOM 1133 O O . LYS A 1 144 ? 23.644 13.562 59.525 1.00 19.23 182 LYS A O 1
ATOM 1139 N N . GLN A 1 145 ? 22.442 11.697 59.173 1.00 18.26 183 GLN A N 1
ATOM 1140 C CA . GLN A 1 145 ? 23.564 10.963 58.615 1.00 18.47 183 GLN A CA 1
ATOM 1141 C C . GLN A 1 145 ? 24.047 11.590 57.307 1.00 18.72 183 GLN A C 1
ATOM 1142 O O . GLN A 1 145 ? 25.247 11.608 57.021 1.00 17.70 183 GLN A O 1
ATOM 1148 N N . TRP A 1 146 ? 23.117 12.116 56.517 1.00 18.25 184 TRP A N 1
ATOM 1149 C CA . TRP A 1 146 ? 23.487 12.754 55.251 1.00 17.89 184 TRP A CA 1
ATOM 1150 C C . TRP A 1 146 ? 24.270 14.020 55.570 1.00 19.81 184 TRP A C 1
ATOM 1151 O O . TRP A 1 146 ? 25.340 14.280 55.004 1.00 18.58 184 TRP A O 1
ATOM 1162 N N . LYS A 1 147 ? 23.732 14.800 56.500 1.00 20.52 185 LYS A N 1
ATOM 1163 C CA . LYS A 1 147 ? 24.368 16.036 56.925 1.00 23.60 185 LYS A CA 1
ATOM 1164 C C . LYS A 1 147 ? 25.775 15.735 57.453 1.00 23.15 185 LYS A C 1
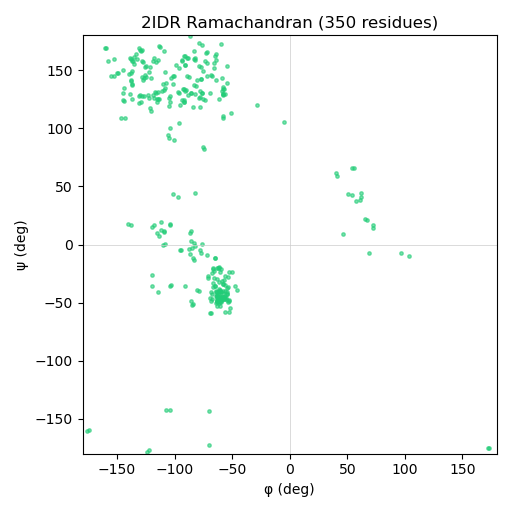ATOM 1165 O O . LYS A 1 147 ? 26.721 16.474 57.179 1.00 24.92 185 LYS A O 1
ATOM 1171 N N . GLU A 1 148 ? 25.916 14.641 58.194 1.00 23.57 186 GLU A N 1
ATOM 1172 C CA . GLU A 1 148 ? 27.218 14.261 58.741 1.00 23.94 186 GLU A CA 1
ATOM 1173 C C . GLU A 1 148 ? 28.178 13.829 57.631 1.00 24.76 186 GLU A C 1
ATOM 1174 O O . GLU A 1 148 ? 29.366 14.160 57.663 1.00 25.91 186 GLU A O 1
ATOM 1176 N N . PHE A 1 149 ? 27.660 13.079 56.660 1.00 23.34 187 PHE A N 1
ATOM 1177 C CA . PHE A 1 149 ? 28.452 12.602 55.522 1.00 22.64 187 PHE A CA 1
ATOM 1178 C C . PHE A 1 149 ? 29.100 13.752 54.744 1.00 21.80 187 PHE A C 1
ATOM 1179 O O . PHE A 1 149 ? 30.279 13.691 54.394 1.00 22.55 187 PHE A O 1
ATOM 1187 N N . LEU A 1 150 ? 28.320 14.793 54.471 1.00 21.72 188 LEU A N 1
ATOM 1188 C CA . LEU A 1 150 ? 28.788 15.942 53.697 1.00 23.28 188 LEU A CA 1
ATOM 1189 C C . LEU A 1 150 ? 29.457 17.014 54.536 1.00 25.16 188 LEU A C 1
ATOM 1190 O O . LEU A 1 150 ? 29.957 18.003 54.000 1.00 24.47 188 LEU A O 1
ATOM 1195 N N . ASP A 1 151 ? 29.464 16.814 55.848 1.00 26.13 189 ASP A N 1
ATOM 1196 C CA . ASP A 1 151 ? 30.040 17.787 56.759 1.00 28.47 189 ASP A CA 1
ATOM 1197 C C . ASP A 1 151 ? 29.348 19.121 56.575 1.00 28.06 189 ASP A C 1
ATOM 1198 O O . ASP A 1 151 ? 29.984 20.174 56.620 1.00 29.14 189 ASP A O 1
ATOM 1203 N N . TYR A 1 152 ? 28.043 19.070 56.344 1.00 27.32 190 TYR A N 1
ATOM 1204 C CA . TYR A 1 152 ? 27.257 20.281 56.166 1.00 28.20 190 TYR A CA 1
ATOM 1205 C C . TYR A 1 152 ? 26.861 20.738 57.566 1.00 28.49 190 TYR A C 1
ATOM 1206 O O . TYR A 1 152 ? 26.351 19.950 58.355 1.00 29.52 190 TYR A O 1
ATOM 1215 N N . LYS A 1 153 ? 27.091 22.010 57.865 1.00 30.07 191 LYS A N 1
ATOM 1216 C CA . LYS A 1 153 ? 26.790 22.545 59.186 1.00 31.80 191 LYS A CA 1
ATOM 1217 C C . LYS A 1 153 ? 25.393 23.141 59.339 1.00 32.15 191 LYS A C 1
ATOM 1218 O O . LYS A 1 153 ? 24.777 23.020 60.399 1.00 34.27 191 LYS A O 1
ATOM 1220 N N . ASP A 1 154 ? 24.894 23.780 58.287 1.00 31.60 192 ASP A N 1
ATOM 1221 C CA . ASP A 1 154 ? 23.578 24.415 58.326 1.00 31.08 192 ASP A CA 1
ATOM 1222 C C . ASP A 1 154 ? 22.415 23.440 58.502 1.00 29.60 192 ASP A C 1
ATOM 1223 O O . ASP A 1 154 ? 22.547 22.235 58.286 1.00 28.08 192 ASP A O 1
ATOM 1228 N N . SER A 1 155 ? 21.270 23.975 58.901 1.00 29.45 193 SER A N 1
ATOM 1229 C CA . SER A 1 155 ? 20.090 23.155 59.118 1.00 29.19 193 SER A CA 1
ATOM 1230 C C . SER A 1 155 ? 19.452 22.778 57.781 1.00 28.31 193 SER A C 1
ATOM 1231 O O . SER A 1 155 ? 19.430 23.580 56.847 1.00 28.62 193 SER A O 1
ATOM 1234 N N . ILE A 1 156 ? 18.949 21.550 57.688 1.00 26.04 194 ILE A N 1
ATOM 1235 C CA . ILE A 1 156 ? 18.302 21.083 56.466 1.00 23.89 194 ILE A CA 1
ATOM 1236 C C . ILE A 1 156 ? 16.874 20.649 56.784 1.00 22.32 194 ILE A C 1
ATOM 1237 O O . ILE A 1 156 ? 16.595 20.161 57.878 1.00 22.46 194 ILE A O 1
ATOM 1242 N N . GLY A 1 157 ? 15.972 20.820 55.826 1.00 21.18 195 GLY A N 1
ATOM 1243 C CA . GLY A 1 157 ? 14.594 20.446 56.065 1.00 19.11 195 GLY A CA 1
ATOM 1244 C C . GLY A 1 157 ? 14.081 19.303 55.220 1.00 19.15 195 GLY A C 1
ATOM 1245 O O . GLY A 1 157 ? 14.627 18.995 54.157 1.00 18.19 195 GLY A O 1
ATOM 1246 N N . PHE A 1 158 ? 13.022 18.668 55.711 1.00 17.06 196 PHE A N 1
ATOM 1247 C CA . PHE A 1 158 ? 12.392 17.558 55.018 1.00 16.59 196 PHE A CA 1
ATOM 1248 C C . PHE A 1 158 ? 10.985 18.020 54.647 1.00 17.14 196 PHE A C 1
ATOM 1249 O O . PHE A 1 158 ? 10.223 18.472 55.500 1.00 16.04 196 PHE A O 1
ATOM 1257 N N . ILE A 1 159 ? 10.655 17.929 53.365 1.00 16.32 197 ILE A N 1
ATOM 1258 C CA . ILE A 1 159 ? 9.344 18.336 52.882 1.00 18.06 197 ILE A CA 1
ATOM 1259 C C . ILE A 1 159 ? 8.604 17.113 52.363 1.00 18.80 197 ILE A C 1
ATOM 1260 O O . ILE A 1 159 ? 9.108 16.388 51.497 1.00 17.76 197 ILE A O 1
ATOM 1265 N N . VAL A 1 160 ? 7.410 16.888 52.900 1.00 17.12 198 VAL A N 1
ATOM 1266 C CA . VAL A 1 160 ? 6.586 15.752 52.513 1.00 17.55 198 VAL A CA 1
ATOM 1267 C C . VAL A 1 160 ? 5.918 16.057 51.176 1.00 16.99 198 VAL A C 1
ATOM 1268 O O . VAL A 1 160 ? 5.360 17.137 50.983 1.00 18.41 198 VAL A O 1
ATOM 1272 N N . HIS A 1 161 ? 5.990 15.106 50.253 1.00 18.15 199 HIS A N 1
ATOM 1273 C CA . HIS A 1 161 ? 5.415 15.292 48.929 1.00 19.60 199 HIS A CA 1
ATOM 1274 C C . HIS A 1 161 ? 3.940 15.663 48.947 1.00 20.59 199 HIS A C 1
ATOM 1275 O O . HIS A 1 161 ? 3.517 16.567 48.227 1.00 21.96 199 HIS A O 1
ATOM 1282 N N . GLU A 1 162 ? 3.152 14.959 49.749 1.00 23.03 200 GLU A N 1
ATOM 1283 C CA . GLU A 1 162 ? 1.722 15.251 49.821 1.00 26.59 200 GLU A CA 1
ATOM 1284 C C . GLU A 1 162 ? 1.447 16.689 50.239 1.00 28.54 200 GLU A C 1
ATOM 1285 O O . GLU A 1 162 ? 0.479 17.294 49.780 1.00 27.70 200 GLU A O 1
ATOM 1291 N N . ASP A 1 163 ? 2.296 17.240 51.102 1.00 29.68 201 ASP A N 1
ATOM 1292 C CA . ASP A 1 163 ? 2.101 18.611 51.549 1.00 32.64 201 ASP A CA 1
ATOM 1293 C C . ASP A 1 163 ? 2.253 19.606 50.399 1.00 34.92 201 ASP A C 1
ATOM 1294 O O . ASP A 1 163 ? 1.909 20.780 50.534 1.00 35.56 201 ASP A O 1
ATOM 1299 N N . ALA A 1 164 ? 2.756 19.126 49.264 1.00 37.28 202 ALA A N 1
ATOM 1300 C CA . ALA A 1 164 ? 2.938 19.972 48.089 1.00 38.27 202 ALA A CA 1
ATOM 1301 C C . ALA A 1 164 ? 1.585 20.417 47.547 1.00 39.43 202 ALA A C 1
ATOM 1302 O O . ALA A 1 164 ? 1.488 21.412 46.824 1.00 40.13 202 ALA A O 1
ATOM 1304 N N . LYS A 1 165 ? 0.539 19.674 47.895 1.00 39.29 203 LYS A N 1
ATOM 1305 C CA . LYS A 1 165 ? -0.809 20.010 47.452 1.00 39.75 203 LYS A CA 1
ATOM 1306 C C . LYS A 1 165 ? -1.359 21.192 48.256 1.00 40.77 203 LYS A C 1
ATOM 1307 O O . LYS A 1 165 ? -2.491 21.631 48.033 1.00 41.32 203 LYS A O 1
ATOM 1313 N N . ARG A 1 166 ? -0.553 21.704 49.185 1.00 40.86 204 ARG A N 1
ATOM 1314 C CA . ARG A 1 166 ? -0.946 22.833 50.033 1.00 42.12 204 ARG A CA 1
ATOM 1315 C C . ARG A 1 166 ? -0.665 24.191 49.395 1.00 42.70 204 ARG A C 1
ATOM 1316 O O . ARG A 1 166 ? -0.131 24.274 48.290 1.00 42.79 204 ARG A O 1
ATOM 1324 N N . SER A 1 167 ? -1.018 25.253 50.118 1.00 44.05 205 SER A N 1
ATOM 1325 C CA . SER A 1 167 ? -0.824 26.626 49.651 1.00 44.71 205 SER A CA 1
ATOM 1326 C C . SER A 1 167 ? 0.644 27.043 49.619 1.00 45.06 205 SER A C 1
ATOM 1327 O O . SER A 1 167 ? 1.526 26.242 49.305 1.00 46.32 205 SER A O 1
ATOM 1329 N N . ASP A 1 168 ? 0.900 28.305 49.949 1.00 45.66 206 ASP A N 1
ATOM 1330 C CA . ASP A 1 168 ? 2.256 28.842 49.946 1.00 45.62 206 ASP A CA 1
ATOM 1331 C C . ASP A 1 168 ? 2.728 29.225 51.347 1.00 45.62 206 ASP A C 1
ATOM 1332 O O . ASP A 1 168 ? 3.883 28.991 51.706 1.00 45.72 206 ASP A O 1
ATOM 1334 N N . LYS A 1 169 ? 1.830 29.818 52.129 1.00 45.80 207 LYS A N 1
ATOM 1335 C CA . LYS A 1 169 ? 2.150 30.240 53.489 1.00 45.49 207 LYS A CA 1
ATOM 1336 C C . LYS A 1 169 ? 2.777 29.096 54.282 1.00 44.98 207 LYS A C 1
ATOM 1337 O O . LYS A 1 169 ? 2.117 28.097 54.568 1.00 46.00 207 LYS A O 1
ATOM 1339 N N . GLY A 1 170 ? 4.055 29.248 54.627 1.00 44.24 208 GLY A N 1
ATOM 1340 C CA . GLY A 1 170 ? 4.751 28.221 55.387 1.00 41.92 208 GLY A CA 1
ATOM 1341 C C . GLY A 1 170 ? 4.237 28.153 56.813 1.00 40.73 208 GLY A C 1
ATOM 1342 O O . GLY A 1 170 ? 3.257 28.831 57.138 1.00 42.99 208 GLY A O 1
ATOM 1343 N N . PRO A 1 171 ? 4.873 27.365 57.696 1.00 37.90 209 PRO A N 1
ATOM 1344 C CA . PRO A 1 171 ? 6.049 26.520 57.462 1.00 35.20 209 PRO A CA 1
ATOM 1345 C C . PRO A 1 171 ? 5.817 25.392 56.465 1.00 32.73 209 PRO A C 1
ATOM 1346 O O . PRO A 1 171 ? 4.681 24.980 56.223 1.00 32.02 209 PRO A O 1
ATOM 1350 N N . LYS A 1 172 ? 6.904 24.886 55.898 1.00 30.37 210 LYS A N 1
ATOM 1351 C CA . LYS A 1 172 ? 6.806 23.809 54.924 1.00 29.77 210 LYS A CA 1
ATOM 1352 C C . LYS A 1 172 ? 7.540 22.545 55.362 1.00 27.31 210 LYS A C 1
ATOM 1353 O O . LYS A 1 172 ? 7.176 21.450 54.953 1.00 28.12 210 LYS A O 1
ATOM 1355 N N . ASN A 1 173 ? 8.561 22.693 56.201 1.00 26.10 211 ASN A N 1
ATOM 1356 C CA . ASN A 1 173 ? 9.332 21.534 56.647 1.00 25.03 211 ASN A CA 1
ATOM 1357 C C . ASN A 1 173 ? 8.645 20.672 57.712 1.00 23.96 211 ASN A C 1
ATOM 1358 O O . ASN A 1 173 ? 8.153 21.175 58.721 1.00 23.90 211 ASN A O 1
ATOM 1363 N N . ARG A 1 174 ? 8.620 19.366 57.479 1.00 21.53 212 ARG A N 1
ATOM 1364 C CA . ARG A 1 174 ? 8.027 18.441 58.429 1.00 23.79 212 ARG A CA 1
ATOM 1365 C C . ARG A 1 174 ? 9.034 18.165 59.541 1.00 24.04 212 ARG A C 1
ATOM 1366 O O . ARG A 1 174 ? 8.670 18.046 60.714 1.00 26.12 212 ARG A O 1
ATOM 1374 N N . TYR A 1 175 ? 10.297 18.046 59.146 1.00 22.01 213 TYR A N 1
ATOM 1375 C CA . TYR A 1 175 ? 11.401 17.792 60.062 1.00 22.46 213 TYR A CA 1
ATOM 1376 C C . TYR A 1 175 ? 12.545 18.718 59.703 1.00 23.37 213 TYR A C 1
ATOM 1377 O O . TYR A 1 175 ? 12.667 19.166 58.559 1.00 21.01 213 TYR A O 1
ATOM 1386 N N . THR A 1 176 ? 13.393 18.992 60.685 1.00 23.41 214 THR A N 1
ATOM 1387 C CA . THR A 1 176 ? 14.542 19.861 60.481 1.00 27.11 214 THR A CA 1
ATOM 1388 C C . THR A 1 176 ? 15.701 19.339 61.320 1.00 28.11 214 THR A C 1
ATOM 1389 O O . THR A 1 176 ? 15.524 19.051 62.499 1.00 29.45 214 THR A O 1
ATOM 1393 N N . VAL A 1 177 ? 16.875 19.194 60.710 1.00 28.38 215 VAL A N 1
ATOM 1394 C CA . VAL A 1 177 ? 18.062 18.722 61.432 1.00 29.25 215 VAL A CA 1
ATOM 1395 C C . VAL A 1 177 ? 19.294 19.521 61.022 1.00 28.94 215 VAL A C 1
ATOM 1396 O O . VAL A 1 177 ? 20.335 19.380 61.694 1.00 30.30 215 VAL A O 1
ATOM 1401 N N . ALA B 1 1 ? -23.279 24.490 23.235 1.00 39.70 39 ALA B N 1
ATOM 1402 C CA . ALA B 1 1 ? -22.192 25.384 22.743 1.00 39.13 39 ALA B CA 1
ATOM 1403 C C . ALA B 1 1 ? -21.854 25.040 21.293 1.00 38.12 39 ALA B C 1
ATOM 1404 O O . ALA B 1 1 ? -22.647 24.399 20.602 1.00 39.16 39 ALA B O 1
ATOM 1406 N N . HIS B 1 2 ? -20.682 25.469 20.833 1.00 35.85 40 HIS B N 1
ATOM 1407 C CA . HIS B 1 2 ? -20.255 25.193 19.464 1.00 33.97 40 HIS B CA 1
ATOM 1408 C C . HIS B 1 2 ? -19.177 24.109 19.458 1.00 31.91 40 HIS B C 1
ATOM 1409 O O . HIS B 1 2 ? -17.992 24.393 19.614 1.00 31.10 40 HIS B O 1
ATOM 1416 N N . PRO B 1 3 ? -19.582 22.846 19.270 1.00 29.84 41 PRO B N 1
ATOM 1417 C CA . PRO B 1 3 ? -18.631 21.732 19.256 1.00 27.98 41 PRO B CA 1
ATOM 1418 C C . PRO B 1 3 ? -17.691 21.709 18.058 1.00 26.41 41 PRO B C 1
ATOM 1419 O O . PRO B 1 3 ? -18.060 22.115 16.957 1.00 26.38 41 PRO B O 1
ATOM 1423 N N . LEU B 1 4 ? -16.466 21.243 18.286 1.00 23.42 42 LEU B N 1
ATOM 1424 C CA . LEU B 1 4 ? -15.481 21.133 17.219 1.00 21.49 42 LEU B CA 1
ATOM 1425 C C . LEU B 1 4 ? -15.672 19.760 16.588 1.00 21.39 42 LEU B C 1
ATOM 1426 O O . LEU B 1 4 ? -16.268 18.869 17.195 1.00 19.64 42 LEU B O 1
ATOM 1431 N N . GLU B 1 5 ? -15.170 19.593 15.370 1.00 22.73 43 GLU B N 1
ATOM 1432 C CA . GLU B 1 5 ? -15.284 18.319 14.668 1.00 23.13 43 GLU B CA 1
ATOM 1433 C C . GLU B 1 5 ? -14.569 17.229 15.460 1.00 22.26 43 GLU B C 1
ATOM 1434 O O . GLU B 1 5 ? -15.043 16.095 15.542 1.00 21.78 43 GLU B O 1
ATOM 1440 N N . ASN B 1 6 ? -13.428 17.585 16.047 1.00 20.73 44 ASN B N 1
ATOM 1441 C CA . ASN B 1 6 ? -12.628 16.646 16.830 1.00 19.64 44 ASN B CA 1
ATOM 1442 C C . ASN B 1 6 ? -12.147 17.268 18.133 1.00 17.66 44 ASN B C 1
ATOM 1443 O O . ASN B 1 6 ? -12.137 18.489 18.287 1.00 17.59 44 ASN B O 1
ATOM 1448 N N . ALA B 1 7 ? -11.749 16.419 19.076 1.00 17.32 45 ALA B N 1
ATOM 1449 C CA . ALA B 1 7 ? -11.234 16.901 20.353 1.00 15.63 45 ALA B CA 1
ATOM 1450 C C . ALA B 1 7 ? -9.737 17.141 20.179 1.00 13.09 45 ALA B C 1
ATOM 1451 O O . ALA B 1 7 ? -9.064 16.404 19.459 1.00 15.32 45 ALA B O 1
ATOM 1453 N N . TRP B 1 8 ? -9.230 18.176 20.839 1.00 13.43 46 TRP B N 1
ATOM 1454 C CA . TRP B 1 8 ? -7.820 18.519 20.774 1.00 13.00 46 TRP B CA 1
ATOM 1455 C C . TRP B 1 8 ? -7.273 18.636 22.184 1.00 13.89 46 TRP B C 1
ATOM 1456 O O . TRP B 1 8 ? -8.023 18.879 23.134 1.00 14.17 46 TRP B O 1
ATOM 1467 N N . THR B 1 9 ? -5.959 18.478 22.299 1.00 13.96 47 THR B N 1
ATOM 1468 C CA . THR B 1 9 ? -5.277 18.558 23.578 1.00 14.48 47 THR B CA 1
ATOM 1469 C C . THR B 1 9 ? -4.068 19.485 23.542 1.00 15.82 47 THR B C 1
ATOM 1470 O O . THR B 1 9 ? -3.196 19.392 22.667 1.00 17.43 47 THR B O 1
ATOM 1474 N N . PHE B 1 10 ? -4.049 20.390 24.512 1.00 14.56 48 PHE B N 1
ATOM 1475 C CA . PHE B 1 10 ? -2.988 21.371 24.706 1.00 15.36 48 PHE B CA 1
ATOM 1476 C C . PHE B 1 10 ? -2.107 20.905 25.861 1.00 14.89 48 PHE B C 1
ATOM 1477 O O . PHE B 1 10 ? -2.611 20.319 26.817 1.00 14.71 48 PHE B O 1
ATOM 1485 N N . TRP B 1 11 ? -0.804 21.139 25.760 1.00 13.80 49 TRP B N 1
ATOM 1486 C CA . TRP B 1 11 ? 0.091 20.894 26.889 1.00 13.13 49 TRP B CA 1
ATOM 1487 C C . TRP B 1 11 ? 1.267 21.838 26.726 1.00 15.24 49 TRP B C 1
ATOM 1488 O O . TRP B 1 11 ? 1.667 22.175 25.604 1.00 13.94 49 TRP B O 1
ATOM 1499 N N . PHE B 1 12 ? 1.785 22.319 27.851 1.00 13.45 50 PHE B N 1
ATOM 1500 C CA . PHE B 1 12 ? 2.870 23.281 27.815 1.00 17.11 50 PHE B CA 1
ATOM 1501 C C . PHE B 1 12 ? 4.124 22.854 28.556 1.00 18.98 50 PHE B C 1
ATOM 1502 O O . PHE B 1 12 ? 4.093 22.510 29.737 1.00 17.60 50 PHE B O 1
ATOM 1510 N N . ASP B 1 13 ? 5.231 22.892 27.831 1.00 21.00 51 ASP B N 1
ATOM 1511 C CA . ASP B 1 13 ? 6.527 22.540 28.368 1.00 23.40 51 ASP B CA 1
ATOM 1512 C C . ASP B 1 13 ? 7.240 23.849 28.695 1.00 26.14 51 ASP B C 1
ATOM 1513 O O . ASP B 1 13 ? 7.909 24.437 27.844 1.00 24.14 51 ASP B O 1
ATOM 1518 N N . ASN B 1 14 ? 7.047 24.320 29.926 1.00 29.97 52 ASN B N 1
ATOM 1519 C CA . ASN B 1 14 ? 7.674 25.547 30.403 1.00 34.38 52 ASN B CA 1
ATOM 1520 C C . ASN B 1 14 ? 8.928 25.121 31.157 1.00 36.60 52 ASN B C 1
ATOM 1521 O O . ASN B 1 14 ? 8.852 24.632 32.281 1.00 36.76 52 ASN B O 1
ATOM 1526 N N . PRO B 1 15 ? 10.103 25.310 30.544 1.00 40.06 53 PRO B N 1
ATOM 1527 C CA . PRO B 1 15 ? 11.387 24.940 31.145 1.00 41.76 53 PRO B CA 1
ATOM 1528 C C . PRO B 1 15 ? 11.676 25.649 32.463 1.00 42.52 53 PRO B C 1
ATOM 1529 O O . PRO B 1 15 ? 12.182 25.044 33.408 1.00 43.44 53 PRO B O 1
ATOM 1533 N N . GLN B 1 16 ? 11.352 26.934 32.519 1.00 43.55 54 GLN B N 1
ATOM 1534 C CA . GLN B 1 16 ? 11.588 27.726 33.715 1.00 44.46 54 GLN B CA 1
ATOM 1535 C C . GLN B 1 16 ? 10.438 27.587 34.704 1.00 44.47 54 GLN B C 1
ATOM 1536 O O . GLN B 1 16 ? 10.481 28.153 35.795 1.00 46.42 54 GLN B O 1
ATOM 1538 N N . GLY B 1 17 ? 9.409 26.839 34.319 1.00 43.92 55 GLY B N 1
ATOM 1539 C CA . GLY B 1 17 ? 8.273 26.654 35.201 1.00 42.67 55 GLY B CA 1
ATOM 1540 C C . GLY B 1 17 ? 8.666 26.027 36.526 1.00 42.12 55 GLY B C 1
ATOM 1541 O O . GLY B 1 17 ? 9.543 25.163 36.580 1.00 42.07 55 GLY B O 1
ATOM 1542 N N . LYS B 1 18 ? 8.021 26.464 37.602 1.00 40.67 56 LYS B N 1
ATOM 1543 C CA . LYS B 1 18 ? 8.312 25.925 38.925 1.00 39.65 56 LYS B CA 1
ATOM 1544 C C . LYS B 1 18 ? 7.400 24.739 39.202 1.00 38.49 56 LYS B C 1
ATOM 1545 O O . LYS B 1 18 ? 6.313 24.638 38.633 1.00 38.36 56 LYS B O 1
ATOM 1547 N N . SER B 1 19 ? 7.851 23.844 40.074 1.00 36.97 57 SER B N 1
ATOM 1548 C CA . SER B 1 19 ? 7.076 22.666 40.445 1.00 36.63 57 SER B CA 1
ATOM 1549 C C . SER B 1 19 ? 6.789 21.738 39.263 1.00 35.41 57 SER B C 1
ATOM 1550 O O . SER B 1 19 ? 5.664 21.261 39.098 1.00 35.38 57 SER B O 1
ATOM 1553 N N . ARG B 1 20 ? 7.806 21.485 38.445 1.00 33.36 58 ARG B N 1
ATOM 1554 C CA . ARG B 1 20 ? 7.653 20.600 37.292 1.00 31.71 58 ARG B CA 1
ATOM 1555 C C . ARG B 1 20 ? 7.333 19.206 37.828 1.00 29.72 58 ARG B C 1
ATOM 1556 O O . ARG B 1 20 ? 7.883 18.786 38.848 1.00 30.72 58 ARG B O 1
ATOM 1564 N N . GLN B 1 21 ? 6.443 18.492 37.148 1.00 24.81 59 GLN B N 1
ATOM 1565 C CA . GLN B 1 21 ? 6.061 17.162 37.597 1.00 21.33 59 GLN B CA 1
ATOM 1566 C C . GLN B 1 21 ? 7.035 16.082 37.133 1.00 19.86 59 GLN B C 1
ATOM 1567 O O . GLN B 1 21 ? 7.210 15.859 35.935 1.00 18.54 59 GLN B O 1
ATOM 1573 N N . VAL B 1 22 ? 7.664 15.407 38.092 1.00 16.27 60 VAL B N 1
ATOM 1574 C CA . VAL B 1 22 ? 8.620 14.352 37.781 1.00 15.36 60 VAL B CA 1
ATOM 1575 C C . VAL B 1 22 ? 7.968 12.973 37.698 1.00 14.68 60 VAL B C 1
ATOM 1576 O O . VAL B 1 22 ? 7.190 12.582 38.569 1.00 15.81 60 VAL B O 1
ATOM 1580 N N . ALA B 1 23 ? 8.282 12.248 36.629 1.00 12.89 61 ALA B N 1
ATOM 1581 C CA . ALA B 1 23 ? 7.808 10.883 36.445 1.00 13.54 61 ALA B CA 1
ATOM 1582 C C . ALA B 1 23 ? 9.072 10.098 36.098 1.00 12.57 61 ALA B C 1
ATOM 1583 O O . ALA B 1 23 ? 10.115 10.694 35.816 1.00 15.56 61 ALA B O 1
ATOM 1585 N N . TRP B 1 24 ? 8.996 8.775 36.120 1.00 13.29 62 TRP B N 1
ATOM 1586 C CA . TRP B 1 24 ? 10.171 7.961 35.827 1.00 13.63 62 TRP B CA 1
ATOM 1587 C C . TRP B 1 24 ? 10.728 8.278 34.444 1.00 15.83 62 TRP B C 1
ATOM 1588 O O . TRP B 1 24 ? 10.115 7.933 33.437 1.00 17.00 62 TRP B O 1
ATOM 1599 N N . GLY B 1 25 ? 11.883 8.939 34.407 1.00 14.18 63 GLY B N 1
ATOM 1600 C CA . GLY B 1 25 ? 12.513 9.277 33.141 1.00 15.07 63 GLY B CA 1
ATOM 1601 C C . GLY B 1 25 ? 11.786 10.289 32.277 1.00 15.95 63 GLY B C 1
ATOM 1602 O O . GLY B 1 25 ? 12.020 10.362 31.067 1.00 14.97 63 GLY B O 1
ATOM 1603 N N . SER B 1 26 ? 10.911 11.084 32.879 1.00 15.45 64 SER B N 1
ATOM 1604 C CA . SER B 1 26 ? 10.185 12.072 32.100 1.00 15.39 64 SER B CA 1
ATOM 1605 C C . SER B 1 26 ? 9.606 13.192 32.941 1.00 15.18 64 SER B C 1
ATOM 1606 O O . SER B 1 26 ? 9.604 13.138 34.175 1.00 15.06 64 SER B O 1
ATOM 1609 N N . THR B 1 27 ? 9.130 14.223 32.256 1.00 15.48 65 THR B N 1
ATOM 1610 C CA . THR B 1 27 ? 8.491 15.354 32.912 1.00 15.26 65 THR B CA 1
ATOM 1611 C C . THR B 1 27 ? 7.072 15.359 32.366 1.00 17.32 65 THR B C 1
ATOM 1612 O O . THR B 1 27 ? 6.877 15.305 31.153 1.00 15.89 65 THR B O 1
ATOM 1616 N N . ILE B 1 28 ? 6.091 15.395 33.264 1.00 16.15 66 ILE B N 1
ATOM 1617 C CA . ILE B 1 28 ? 4.674 15.409 32.888 1.00 16.42 66 ILE B CA 1
ATOM 1618 C C . ILE B 1 28 ? 4.233 16.864 32.832 1.00 17.49 66 ILE B C 1
ATOM 1619 O O . ILE B 1 28 ? 4.376 17.595 33.815 1.00 16.05 66 ILE B O 1
ATOM 1624 N N . HIS B 1 29 ? 3.694 17.291 31.689 1.00 14.92 67 HIS B N 1
ATOM 1625 C CA . HIS B 1 29 ? 3.279 18.687 31.532 1.00 17.06 67 HIS B CA 1
ATOM 1626 C C . HIS B 1 29 ? 1.800 18.941 31.739 1.00 18.50 67 HIS B C 1
ATOM 1627 O O . HIS B 1 29 ? 0.982 18.040 31.575 1.00 19.47 67 HIS B O 1
ATOM 1634 N N . PRO B 1 30 ? 1.440 20.181 32.124 1.00 20.81 68 PRO B N 1
ATOM 1635 C CA . PRO B 1 30 ? 0.026 20.516 32.329 1.00 23.15 68 PRO B CA 1
ATOM 1636 C C . PRO B 1 30 ? -0.629 20.213 30.984 1.00 21.79 68 PRO B C 1
ATOM 1637 O O . PRO B 1 30 ? -0.149 20.672 29.949 1.00 23.56 68 PRO B O 1
ATOM 1641 N N . ILE B 1 31 ? -1.704 19.439 31.009 1.00 21.56 69 ILE B N 1
ATOM 1642 C CA . ILE B 1 31 ? -2.397 19.030 29.796 1.00 22.19 69 ILE B CA 1
ATOM 1643 C C . ILE B 1 31 ? -3.893 19.358 29.891 1.00 20.37 69 ILE B C 1
ATOM 1644 O O . ILE B 1 31 ? -4.507 19.217 30.957 1.00 17.51 69 ILE B O 1
ATOM 1649 N N . HIS B 1 32 ? -4.475 19.796 28.774 1.00 18.58 70 HIS B N 1
ATOM 1650 C CA . HIS B 1 32 ? -5.880 20.204 28.744 1.00 16.57 70 HIS B CA 1
ATOM 1651 C C . HIS B 1 32 ? -6.573 19.860 27.427 1.00 17.07 70 HIS B C 1
ATOM 1652 O O . HIS B 1 32 ? -6.125 20.278 26.363 1.00 16.56 70 HIS B O 1
ATOM 1659 N N . THR B 1 33 ? -7.672 19.113 27.502 1.00 15.56 71 THR B N 1
ATOM 1660 C CA . THR B 1 33 ? -8.417 18.723 26.302 1.00 15.26 71 THR B CA 1
ATOM 1661 C C . THR B 1 33 ? -9.658 19.594 26.111 1.00 15.24 71 THR B C 1
ATOM 1662 O O . THR B 1 33 ? -10.356 19.913 27.067 1.00 16.93 71 THR B O 1
ATOM 1666 N N . PHE B 1 34 ? -9.918 20.000 24.875 1.00 15.39 72 PHE B N 1
ATOM 1667 C CA . PHE B 1 34 ? -11.096 20.808 24.597 1.00 16.30 72 PHE B CA 1
ATOM 1668 C C . PHE B 1 34 ? -11.746 20.283 23.332 1.00 16.57 72 PHE B C 1
ATOM 1669 O O . PHE B 1 34 ? -11.070 19.752 22.454 1.00 16.43 72 PHE B O 1
ATOM 1677 N N . SER B 1 35 ? -13.063 20.421 23.249 1.00 18.77 73 SER B N 1
ATOM 1678 C CA . SER B 1 35 ? -13.786 19.937 22.086 1.00 18.83 73 SER B CA 1
ATOM 1679 C C . SER B 1 35 ? -14.865 20.911 21.627 1.00 18.53 73 SER B C 1
ATOM 1680 O O . SER B 1 35 ? -15.766 20.533 20.883 1.00 19.81 73 SER B O 1
ATOM 1683 N N . THR B 1 36 ? -14.776 22.160 22.078 1.00 16.97 74 THR B N 1
ATOM 1684 C CA . THR B 1 36 ? -15.732 23.188 21.670 1.00 18.29 74 THR B CA 1
ATOM 1685 C C . THR B 1 36 ? -14.967 24.471 21.419 1.00 18.05 74 THR B C 1
ATOM 1686 O O . THR B 1 36 ? -13.837 24.619 21.882 1.00 17.04 74 THR B O 1
ATOM 1690 N N . VAL B 1 37 ? -15.570 25.386 20.665 1.00 17.84 75 VAL B N 1
ATOM 1691 C CA . VAL B 1 37 ? -14.931 26.664 20.376 1.00 18.52 75 VAL B CA 1
ATOM 1692 C C . VAL B 1 37 ? -14.746 27.413 21.690 1.00 18.74 75 VAL B C 1
ATOM 1693 O O . VAL B 1 37 ? -13.686 27.982 21.962 1.00 17.25 75 VAL B O 1
ATOM 1697 N N . GLU B 1 38 ? -15.785 27.386 22.513 1.00 19.45 76 GLU B N 1
ATOM 1698 C CA . GLU B 1 38 ? -15.748 28.057 23.801 1.00 20.14 76 GLU B CA 1
ATOM 1699 C C . GLU B 1 38 ? -14.584 27.566 24.653 1.00 18.16 76 GLU B C 1
ATOM 1700 O O . GLU B 1 38 ? -13.873 28.363 25.256 1.00 17.75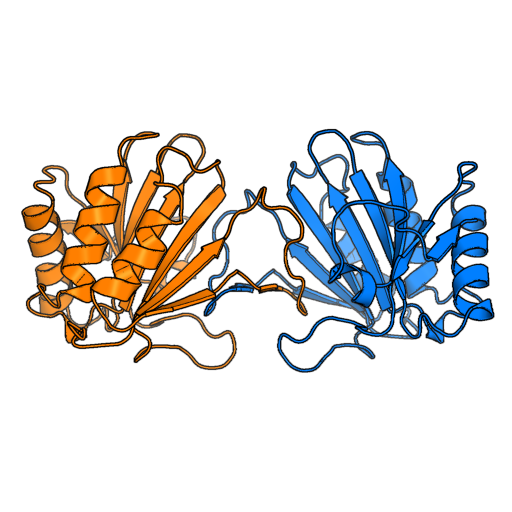 76 GLU B O 1
ATOM 1706 N N . ASP B 1 39 ? -14.378 2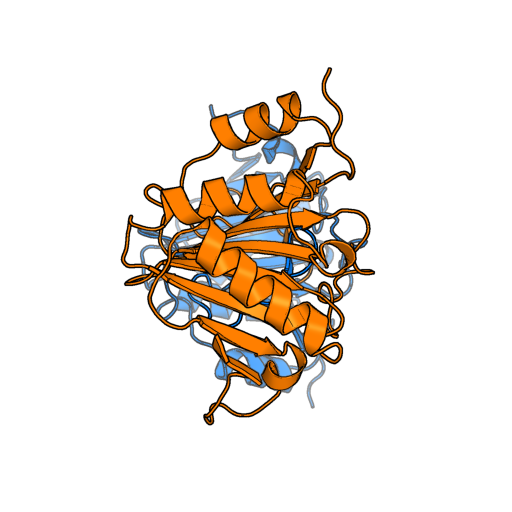6.256 24.700 1.00 18.44 77 ASP B N 1
ATOM 1707 C CA . ASP B 1 39 ? -13.297 25.738 25.521 1.00 18.69 77 ASP B CA 1
ATOM 1708 C C . ASP B 1 39 ? -11.919 26.046 24.934 1.00 17.29 77 ASP B C 1
ATOM 1709 O O . ASP B 1 39 ? -10.943 26.200 25.675 1.00 17.40 77 ASP B O 1
ATOM 1714 N N . PHE B 1 40 ? -11.834 26.159 23.610 1.00 16.04 78 PHE B N 1
ATOM 1715 C CA . PHE B 1 40 ? -10.567 26.517 22.986 1.00 16.19 78 PHE B CA 1
ATOM 1716 C C . PHE B 1 40 ? -10.168 27.916 23.467 1.00 16.03 78 PHE B C 1
ATOM 1717 O O . PHE B 1 40 ? -9.033 28.139 23.882 1.00 15.98 78 PHE B O 1
ATOM 1725 N N . TRP B 1 41 ? -11.103 28.863 23.401 1.00 16.41 79 TRP B N 1
ATOM 1726 C CA . TRP B 1 41 ? -10.808 30.225 23.828 1.00 16.92 79 TRP B CA 1
ATOM 1727 C C . TRP B 1 41 ? -10.546 30.309 25.325 1.00 16.42 79 TRP B C 1
ATOM 1728 O O . TRP B 1 41 ? -9.739 31.121 25.769 1.00 18.83 79 TRP B O 1
ATOM 1739 N N . GLY B 1 42 ? -11.224 29.469 26.100 1.00 18.34 80 GLY B N 1
ATOM 1740 C CA . GLY B 1 42 ? -11.011 29.475 27.537 1.00 19.57 80 GLY B CA 1
ATOM 1741 C C . GLY B 1 42 ? -9.575 29.125 27.875 1.00 19.96 80 GLY B C 1
ATOM 1742 O O . GLY B 1 42 ? -9.023 29.600 28.869 1.00 20.37 80 GLY B O 1
ATOM 1743 N N . LEU B 1 43 ? -8.965 28.285 27.045 1.00 19.81 81 LEU B N 1
ATOM 1744 C CA . LEU B 1 43 ? -7.582 27.884 27.247 1.00 19.94 81 LEU B CA 1
ATOM 1745 C C . LEU B 1 43 ? -6.634 28.914 26.636 1.00 19.44 81 LEU B C 1
ATOM 1746 O O . LEU B 1 43 ? -5.731 29.408 27.309 1.00 19.20 81 LEU B O 1
ATOM 1751 N N . TYR B 1 44 ? -6.847 29.249 25.364 1.00 18.38 82 TYR B N 1
ATOM 1752 C CA . TYR B 1 44 ? -5.992 30.219 24.688 1.00 17.20 82 TYR B CA 1
ATOM 1753 C C . TYR B 1 44 ? -5.918 31.542 25.450 1.00 18.31 82 TYR B C 1
ATOM 1754 O O . TYR B 1 44 ? -4.848 32.133 25.569 1.00 17.52 82 TYR B O 1
ATOM 1763 N N . ASN B 1 45 ? -7.048 32.003 25.978 1.00 18.95 83 ASN B N 1
ATOM 1764 C CA . ASN B 1 45 ? -7.049 33.270 26.704 1.00 22.61 83 ASN B CA 1
ATOM 1765 C C . ASN B 1 45 ? -6.496 33.162 28.120 1.00 24.49 83 ASN B C 1
ATOM 1766 O O . ASN B 1 45 ? -6.351 34.174 28.806 1.00 27.67 83 ASN B O 1
ATOM 1771 N N . ASN B 1 46 ? -6.174 31.947 28.560 1.00 25.35 84 ASN B N 1
ATOM 1772 C CA . ASN B 1 46 ? -5.637 31.758 29.909 1.00 26.24 84 ASN B CA 1
ATOM 1773 C C . ASN B 1 46 ? -4.154 31.388 29.888 1.00 23.95 84 ASN B C 1
ATOM 1774 O O . ASN B 1 46 ? -3.598 30.977 30.905 1.00 24.47 84 ASN B O 1
ATOM 1779 N N . ILE B 1 47 ? -3.525 31.529 28.722 1.00 22.29 85 ILE B N 1
ATOM 1780 C CA . ILE B 1 47 ? -2.103 31.239 28.569 1.00 20.25 85 ILE B CA 1
ATOM 1781 C C . ILE B 1 47 ? -1.421 32.378 27.813 1.00 19.67 85 ILE B C 1
ATOM 1782 O O . ILE B 1 47 ? -2.074 33.153 27.116 1.00 19.35 85 ILE B O 1
ATOM 1787 N N . HIS B 1 48 ? -0.105 32.480 27.949 1.00 20.10 86 HIS B N 1
ATOM 1788 C CA . HIS B 1 48 ? 0.627 33.535 27.266 1.00 20.98 86 HIS B CA 1
ATOM 1789 C C . HIS B 1 48 ? 0.871 33.219 25.793 1.00 20.66 86 HIS B C 1
ATOM 1790 O O . HIS B 1 48 ? 0.909 32.056 25.386 1.00 20.25 86 HIS B O 1
ATOM 1797 N N . ASN B 1 49 ? 1.016 34.269 24.998 1.00 20.16 87 ASN B N 1
ATOM 1798 C CA . ASN B 1 49 ? 1.309 34.103 23.586 1.00 20.98 87 ASN B CA 1
ATOM 1799 C C . ASN B 1 49 ? 2.811 33.880 23.526 1.00 19.57 87 ASN B C 1
ATOM 1800 O O . ASN B 1 49 ? 3.536 34.237 24.463 1.00 18.30 87 ASN B O 1
ATOM 1805 N N . PRO B 1 50 ? 3.301 33.277 22.432 1.00 18.12 88 PRO B N 1
ATOM 1806 C CA . PRO B 1 50 ? 4.731 33.010 22.269 1.00 17.83 88 PRO B CA 1
ATOM 1807 C C . PRO B 1 50 ? 5.630 34.204 22.595 1.00 17.86 88 PRO B C 1
ATOM 1808 O O . PRO B 1 50 ? 6.712 34.030 23.145 1.00 17.30 88 PRO B O 1
ATOM 1812 N N . SER B 1 51 ? 5.167 35.408 22.263 1.00 17.61 89 SER B N 1
ATOM 1813 C CA . SER B 1 51 ? 5.939 36.625 22.493 1.00 19.81 89 SER B CA 1
ATOM 1814 C C . SER B 1 51 ? 6.237 36.883 23.966 1.00 20.71 89 SER B C 1
ATOM 1815 O O . SER B 1 51 ? 7.154 37.636 24.298 1.00 20.96 89 SER B O 1
ATOM 1818 N N . LYS B 1 52 ? 5.462 36.262 24.846 1.00 21.26 90 LYS B N 1
ATOM 1819 C CA . LYS B 1 52 ? 5.672 36.439 26.274 1.00 23.50 90 LYS B CA 1
ATOM 1820 C C . LYS B 1 52 ? 6.178 35.178 26.969 1.00 24.52 90 LYS B C 1
ATOM 1821 O O . LYS B 1 52 ? 6.187 35.097 28.200 1.00 24.30 90 LYS B O 1
ATOM 1827 N N . L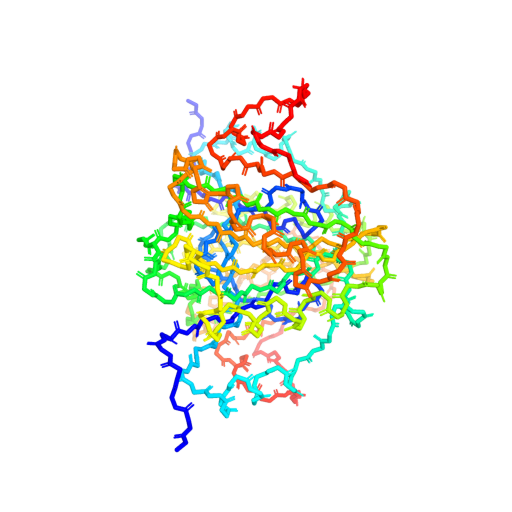EU B 1 53 ? 6.598 34.193 26.181 1.00 23.19 91 LEU B N 1
ATOM 1828 C CA . LEU B 1 53 ? 7.133 32.957 26.739 1.00 25.14 91 LEU B CA 1
ATOM 1829 C C . LEU B 1 53 ? 8.649 33.081 26.840 1.00 25.86 91 LEU B C 1
ATOM 1830 O O . LEU B 1 53 ? 9.254 33.890 26.142 1.00 26.95 91 LEU B O 1
ATOM 1835 N N . ASN B 1 54 ? 9.261 32.284 27.710 1.00 27.69 92 ASN B N 1
ATOM 1836 C CA . ASN B 1 54 ? 10.711 32.330 27.880 1.00 28.78 92 ASN B CA 1
ATOM 1837 C C . ASN B 1 54 ? 11.392 31.340 26.943 1.00 28.27 92 ASN B C 1
ATOM 1838 O O . ASN B 1 54 ? 10.757 30.418 26.428 1.00 26.79 92 ASN B O 1
ATOM 1843 N N . VAL B 1 55 ? 12.689 31.537 26.729 1.00 27.07 93 VAL B N 1
ATOM 1844 C CA . VAL B 1 55 ? 13.464 30.662 25.864 1.00 27.11 93 VAL B CA 1
ATOM 1845 C C . VAL B 1 55 ? 13.379 29.231 26.382 1.00 26.47 93 VAL B C 1
ATOM 1846 O O . VAL B 1 55 ? 13.486 28.991 27.586 1.00 27.22 93 VAL B O 1
ATOM 1850 N N . GLY B 1 56 ? 13.172 28.289 25.469 1.00 25.02 94 GLY B N 1
ATOM 1851 C CA . GLY B 1 56 ? 13.072 26.892 25.852 1.00 24.52 94 GLY B CA 1
ATOM 1852 C C . GLY B 1 56 ? 11.643 26.409 26.015 1.00 23.08 94 GLY B C 1
ATOM 1853 O O . GLY B 1 56 ? 11.406 25.215 26.201 1.00 24.10 94 GLY B O 1
ATOM 1854 N N . ALA B 1 57 ? 10.688 27.330 25.933 1.00 22.10 95 ALA B N 1
ATOM 1855 C CA . ALA B 1 57 ? 9.278 26.989 26.084 1.00 20.68 95 ALA B CA 1
ATOM 1856 C C . ALA B 1 57 ? 8.696 26.424 24.803 1.00 21.08 95 ALA B C 1
ATOM 1857 O O . ALA B 1 57 ? 9.023 26.873 23.705 1.00 19.92 95 ALA B O 1
ATOM 1859 N N . ASP B 1 58 ? 7.827 25.434 24.955 1.00 18.95 96 ASP B N 1
ATOM 1860 C CA . ASP B 1 58 ? 7.169 24.817 23.814 1.00 18.36 96 ASP B CA 1
ATOM 1861 C C . ASP B 1 58 ? 5.716 24.574 24.148 1.00 16.81 96 ASP B C 1
ATOM 1862 O O . ASP B 1 58 ? 5.402 24.010 25.198 1.00 16.16 96 ASP B O 1
ATOM 1867 N N . PHE B 1 59 ? 4.831 25.016 23.263 1.00 15.72 97 PHE B N 1
ATOM 1868 C CA . PHE B 1 59 ? 3.401 24.789 23.435 1.00 14.26 97 PHE B CA 1
ATOM 1869 C C . PHE B 1 59 ? 2.987 23.792 22.364 1.00 13.32 97 PHE B C 1
ATOM 1870 O O . PHE B 1 59 ? 3.428 23.888 21.217 1.00 12.57 97 PHE B O 1
ATOM 1878 N N . HIS B 1 60 ? 2.148 22.835 22.750 1.00 13.02 98 HIS B N 1
ATOM 1879 C CA . HIS B 1 60 ? 1.678 21.785 21.849 1.00 14.27 98 HIS B CA 1
ATOM 1880 C C . HIS B 1 60 ? 0.154 21.705 21.817 1.00 14.29 98 HIS B C 1
ATOM 1881 O O . HIS B 1 60 ? -0.501 21.937 22.829 1.00 15.96 98 HIS B O 1
ATOM 1888 N N . CYS B 1 61 ? -0.398 21.372 20.653 1.00 13.95 99 CYS B N 1
ATOM 1889 C CA . CYS B 1 61 ? -1.839 21.209 20.490 1.00 13.13 99 CYS B CA 1
ATOM 1890 C C . CYS B 1 61 ? -2.009 20.107 19.450 1.00 13.65 99 CYS B C 1
ATOM 1891 O O . CYS B 1 61 ? -1.723 20.312 18.270 1.00 13.86 99 CYS B O 1
ATOM 1894 N N . PHE B 1 62 ? -2.457 18.936 19.899 1.00 11.98 100 PHE B N 1
ATOM 1895 C CA . PHE B 1 62 ? -2.644 17.778 19.029 1.00 12.50 100 PHE B CA 1
ATOM 1896 C C . PHE B 1 62 ? -4.036 17.176 19.089 1.00 14.16 100 PHE B C 1
ATOM 1897 O O . PHE B 1 62 ? -4.728 17.253 20.114 1.00 13.48 100 PHE B O 1
ATOM 1905 N N . LYS B 1 63 ? -4.427 16.549 17.983 1.00 13.85 101 LYS B N 1
ATOM 1906 C CA . LYS B 1 63 ? -5.733 15.911 17.853 1.00 13.82 101 LYS B CA 1
ATOM 1907 C C . LYS B 1 63 ? -5.769 14.613 18.657 1.00 13.46 101 LYS B C 1
ATOM 1908 O O . LYS B 1 63 ? -4.938 13.727 18.458 1.00 14.51 101 LYS B O 1
ATOM 1914 N N . ASN B 1 64 ? -6.739 14.499 19.561 1.00 14.01 102 ASN B N 1
ATOM 1915 C CA . ASN B 1 64 ? -6.866 13.312 20.416 1.00 16.56 102 ASN B CA 1
ATOM 1916 C C . ASN B 1 64 ? -6.909 11.991 19.660 1.00 18.37 102 ASN B C 1
ATOM 1917 O O . ASN B 1 64 ? -6.362 10.986 20.122 1.00 17.69 102 ASN B O 1
ATOM 1922 N N . LYS B 1 65 ? -7.554 11.998 18.497 1.00 17.60 103 LYS B N 1
ATOM 1923 C CA . LYS B 1 65 ? -7.674 10.791 17.681 1.00 20.59 103 LYS B CA 1
ATOM 1924 C C . LYS B 1 65 ? -6.341 10.147 17.327 1.00 18.33 103 LYS B C 1
ATOM 1925 O O . LYS B 1 65 ? -6.280 8.941 17.105 1.00 18.43 103 LYS B O 1
ATOM 1931 N N . ILE B 1 66 ? -5.273 10.935 17.264 1.00 18.01 104 ILE B N 1
ATOM 1932 C CA . ILE B 1 66 ? -3.988 10.346 16.917 1.00 17.30 104 ILE B CA 1
ATOM 1933 C C . ILE B 1 66 ? -3.014 10.143 18.070 1.00 17.46 104 ILE B C 1
ATOM 1934 O O . ILE B 1 66 ? -1.823 9.926 17.851 1.00 16.85 104 ILE B O 1
ATOM 1939 N N . GLU B 1 67 ? -3.525 10.189 19.299 1.00 17.58 105 GLU B N 1
ATOM 1940 C CA . GLU B 1 67 ? -2.680 9.974 20.472 1.00 17.22 105 GLU B CA 1
ATOM 1941 C C . GLU B 1 67 ? -1.980 8.624 20.338 1.00 17.41 105 GLU B C 1
ATOM 1942 O O . GLU B 1 67 ? -2.633 7.607 20.081 1.00 16.44 105 GLU B O 1
ATOM 1948 N N . PRO B 1 68 ? -0.645 8.594 20.513 1.00 18.26 106 PRO B N 1
ATOM 1949 C CA . PRO B 1 68 ? 0.160 7.371 20.414 1.00 19.99 106 PRO B CA 1
ATOM 1950 C C . PRO B 1 68 ? 0.028 6.491 21.647 1.00 20.66 106 PRO B C 1
ATOM 1951 O O . PRO B 1 68 ? -0.552 6.891 22.653 1.00 18.70 106 PRO B O 1
ATOM 1955 N N . LYS B 1 69 ? 0.591 5.290 21.570 1.00 23.02 107 LYS B N 1
ATOM 1956 C CA . LYS B 1 69 ? 0.559 4.390 22.712 1.00 24.56 107 LYS B CA 1
ATOM 1957 C C . LYS B 1 69 ? 1.689 4.772 23.657 1.00 23.92 107 LYS B C 1
ATOM 1958 O O . LYS B 1 69 ? 2.631 5.454 23.266 1.00 21.62 107 LYS B O 1
ATOM 1964 N N . TRP B 1 70 ? 1.555 4.339 24.905 1.00 26.82 108 TRP B N 1
ATOM 1965 C CA . TRP B 1 70 ? 2.553 4.522 25.961 1.00 29.25 108 TRP B CA 1
ATOM 1966 C C . TRP B 1 70 ? 3.874 5.172 25.531 1.00 28.61 108 TRP B C 1
ATOM 1967 O O . TRP B 1 70 ? 4.704 4.522 24.902 1.00 32.46 108 TRP B O 1
ATOM 1978 N N . GLU B 1 71 ? 4.065 6.437 25.890 1.00 25.90 109 GLU B N 1
ATOM 1979 C CA . GLU B 1 71 ? 5.284 7.203 25.593 1.00 23.64 109 GLU B CA 1
ATOM 1980 C C . GLU B 1 71 ? 5.871 7.141 24.179 1.00 22.83 109 GLU B C 1
ATOM 1981 O O . GLU B 1 71 ? 6.978 7.637 23.950 1.00 22.26 109 GLU B O 1
ATOM 1987 N N . ASP B 1 72 ? 5.149 6.546 23.236 1.00 20.73 110 ASP B N 1
ATOM 1988 C CA . ASP B 1 72 ? 5.644 6.465 21.867 1.00 20.39 110 ASP B CA 1
ATOM 1989 C C . ASP B 1 72 ? 5.563 7.829 21.187 1.00 19.54 110 ASP B C 1
ATOM 1990 O O . ASP B 1 72 ? 4.799 8.696 21.610 1.00 18.31 110 ASP B O 1
ATOM 1995 N N . PRO B 1 73 ? 6.370 8.046 20.132 1.00 18.89 111 PRO B N 1
ATOM 1996 C CA . PRO B 1 73 ? 6.331 9.336 19.435 1.00 17.39 111 PRO B CA 1
ATOM 1997 C C . PRO B 1 73 ? 4.983 9.522 18.746 1.00 16.11 111 PRO B C 1
ATOM 1998 O O . PRO B 1 73 ? 4.291 8.549 18.442 1.00 17.31 111 PRO B O 1
ATOM 2002 N N . ILE B 1 74 ? 4.613 10.778 18.515 1.00 14.66 112 ILE B N 1
ATOM 2003 C CA . ILE B 1 74 ? 3.339 11.123 17.879 1.00 14.95 112 ILE B CA 1
ATOM 2004 C C . ILE B 1 74 ? 3.442 11.106 16.347 1.00 14.19 112 ILE B C 1
ATOM 2005 O O . ILE B 1 74 ? 4.359 11.699 15.782 1.00 17.25 112 ILE B O 1
ATOM 2010 N N . CYS B 1 75 ? 2.499 10.424 15.694 1.00 16.05 113 CYS B N 1
ATOM 2011 C CA . CYS B 1 75 ? 2.459 10.318 14.228 1.00 18.04 113 CYS B CA 1
ATOM 2012 C C . CYS B 1 75 ? 3.883 10.119 13.685 1.00 17.22 113 CYS B C 1
ATOM 2013 O O . CYS B 1 75 ? 4.390 10.904 12.880 1.00 17.00 113 CYS B O 1
ATOM 2016 N N . ALA B 1 76 ? 4.510 9.038 14.139 1.00 16.65 114 ALA B N 1
ATOM 2017 C CA . ALA B 1 76 ? 5.886 8.691 13.791 1.00 17.07 114 ALA B CA 1
ATOM 2018 C C . ALA B 1 76 ? 6.209 8.535 12.310 1.00 17.73 114 ALA B C 1
ATOM 2019 O O . ALA B 1 76 ? 7.339 8.793 11.901 1.00 18.26 114 ALA B O 1
ATOM 2021 N N . ASN B 1 77 ? 5.237 8.107 11.511 1.00 18.11 115 ASN B N 1
ATOM 2022 C CA . ASN B 1 77 ? 5.496 7.931 10.085 1.00 18.88 115 ASN B CA 1
ATOM 2023 C C . ASN B 1 77 ? 5.269 9.229 9.318 1.00 18.29 115 ASN B C 1
ATOM 2024 O O . ASN B 1 77 ? 5.278 9.240 8.087 1.00 16.61 115 ASN B O 1
ATOM 2029 N N . GLY B 1 78 ? 5.080 10.321 10.058 1.00 15.14 116 GLY B N 1
ATOM 2030 C CA . GLY B 1 78 ? 4.857 11.610 9.439 1.00 14.27 116 GLY B CA 1
ATOM 2031 C C . GLY B 1 78 ? 6.062 12.526 9.491 1.00 14.24 116 GLY B C 1
ATOM 2032 O O . GLY B 1 78 ? 7.204 12.089 9.341 1.00 14.89 116 GLY B O 1
ATOM 2033 N N . GLY B 1 79 ? 5.800 13.811 9.701 1.00 13.69 117 GLY B N 1
ATOM 2034 C CA . GLY B 1 79 ? 6.862 14.797 9.778 1.00 15.03 117 GLY B CA 1
ATOM 2035 C C . GLY B 1 79 ? 6.248 16.139 10.119 1.00 15.93 117 GLY B C 1
ATOM 2036 O O . GLY B 1 79 ? 5.133 16.206 10.632 1.00 16.60 117 GLY B O 1
ATOM 2037 N N . LYS B 1 80 ? 6.963 17.217 9.850 1.00 16.09 118 LYS B N 1
ATOM 2038 C CA . LYS B 1 80 ? 6.400 18.517 10.139 1.00 17.74 118 LYS B CA 1
ATOM 2039 C C . LYS B 1 80 ? 6.868 19.621 9.211 1.00 16.27 118 LYS B C 1
ATOM 2040 O O . LYS B 1 80 ? 8.007 19.617 8.717 1.00 16.20 118 LYS B O 1
ATOM 2046 N N . TRP B 1 81 ? 5.960 20.562 8.979 1.00 15.08 119 TRP B N 1
ATOM 2047 C CA . TRP B 1 81 ? 6.243 21.745 8.175 1.00 16.70 119 TRP B CA 1
ATOM 2048 C C . TRP B 1 81 ? 6.583 22.792 9.211 1.00 16.21 119 TRP B C 1
ATOM 2049 O O . TRP B 1 81 ? 5.831 22.982 10.169 1.00 16.80 119 TRP B O 1
ATOM 2060 N N . THR B 1 82 ? 7.700 23.479 9.012 1.00 16.97 120 THR B N 1
ATOM 2061 C CA . THR B 1 82 ? 8.159 24.474 9.968 1.00 18.65 120 THR B CA 1
ATOM 2062 C C . THR B 1 82 ? 8.407 25.861 9.408 1.00 20.17 120 THR B C 1
ATOM 2063 O O . THR B 1 82 ? 8.875 26.019 8.282 1.00 21.72 120 THR B O 1
ATOM 2067 N N . ILE B 1 83 ? 8.092 26.864 10.216 1.00 20.01 121 ILE B N 1
ATOM 2068 C CA . ILE B 1 83 ? 8.331 28.250 9.856 1.00 20.66 121 ILE B CA 1
ATOM 2069 C C . ILE B 1 83 ? 9.090 28.852 11.026 1.00 21.21 121 ILE B C 1
ATOM 2070 O O . ILE B 1 83 ? 8.670 28.715 12.176 1.00 20.49 121 ILE B O 1
ATOM 2075 N N . SER B 1 84 ? 10.221 29.486 10.738 1.00 21.76 122 SER B N 1
ATOM 2076 C CA . SER B 1 84 ? 11.027 30.118 11.777 1.00 24.60 122 SER B CA 1
ATOM 2077 C C . SER B 1 84 ? 10.844 31.630 11.708 1.00 25.55 122 SER B C 1
ATOM 2078 O O . SER B 1 84 ? 11.025 32.237 10.651 1.00 24.90 122 SER B O 1
ATOM 2081 N N . CYS B 1 85 ? 10.477 32.223 12.842 1.00 26.57 123 CYS B N 1
ATOM 2082 C CA . CYS B 1 85 ? 10.244 33.661 12.955 1.00 27.35 123 CYS B CA 1
ATOM 2083 C C . CYS B 1 85 ? 11.228 34.278 13.942 1.00 26.39 123 CYS B C 1
ATOM 2084 O O . CYS B 1 85 ? 11.803 33.581 14.780 1.00 24.32 123 CYS B O 1
ATOM 2087 N N . GLY B 1 86 ? 11.413 35.591 13.845 1.00 25.88 124 GLY B N 1
ATOM 2088 C CA . GLY B 1 86 ? 12.295 36.270 14.773 1.00 25.57 124 GLY B CA 1
ATOM 2089 C C . GLY B 1 86 ? 11.591 36.299 16.119 1.00 25.19 124 GLY B C 1
ATOM 2090 O O . GLY B 1 86 ? 10.388 36.035 16.190 1.00 24.23 124 GLY B O 1
ATOM 2091 N N . ARG B 1 87 ? 12.322 36.615 17.184 1.00 25.54 125 ARG B N 1
ATOM 2092 C CA . ARG B 1 87 ? 11.729 36.656 18.516 1.00 25.01 125 ARG B CA 1
ATOM 2093 C C . ARG B 1 87 ? 10.567 37.644 18.590 1.00 25.28 125 ARG B C 1
ATOM 2094 O O . ARG B 1 87 ? 10.664 38.775 18.108 1.00 23.95 125 ARG B O 1
ATOM 2102 N N . GLY B 1 88 ? 9.469 37.194 19.193 1.00 23.94 126 GLY B N 1
ATOM 2103 C CA . GLY B 1 88 ? 8.284 38.019 19.346 1.00 24.61 126 GLY B CA 1
ATOM 2104 C C . GLY B 1 88 ? 7.499 38.267 18.072 1.00 24.25 126 GLY B C 1
ATOM 2105 O O . GLY B 1 88 ? 6.662 39.163 18.037 1.00 25.31 126 GLY B O 1
ATOM 2106 N N . LYS B 1 89 ? 7.744 37.471 17.034 1.00 24.20 127 LYS B N 1
ATOM 2107 C CA . LYS B 1 89 ? 7.053 37.658 15.762 1.00 22.72 127 LYS B CA 1
ATOM 2108 C C . LYS B 1 89 ? 6.217 36.463 15.306 1.00 22.05 127 LYS B C 1
ATOM 2109 O O . LYS B 1 89 ? 5.805 36.404 14.147 1.00 21.26 127 LYS B O 1
ATOM 2115 N N . SER B 1 90 ? 5.944 35.523 16.205 1.00 20.13 128 SER B N 1
ATOM 2116 C CA . SER B 1 90 ? 5.176 34.347 15.820 1.00 17.00 128 SER B CA 1
ATOM 2117 C C . SER B 1 90 ? 3.749 34.284 16.354 1.00 16.81 128 SER B C 1
ATOM 2118 O O . SER B 1 90 ? 3.046 33.327 16.067 1.00 16.53 128 SER B O 1
ATOM 2121 N N . ASP B 1 91 ? 3.311 35.292 17.109 1.00 15.47 129 ASP B N 1
ATOM 2122 C CA . ASP B 1 91 ? 1.959 35.273 17.672 1.00 15.75 129 ASP B CA 1
ATOM 2123 C C . ASP B 1 91 ? 0.822 35.071 16.676 1.00 15.91 129 ASP B C 1
ATOM 2124 O O . ASP B 1 91 ? -0.120 34.317 16.944 1.00 16.12 129 ASP B O 1
ATOM 2129 N N . THR B 1 92 ? 0.897 35.748 15.534 1.00 15.34 130 THR B N 1
ATOM 2130 C CA . THR B 1 92 ? -0.151 35.631 14.525 1.00 16.43 130 THR B CA 1
ATOM 2131 C C . THR B 1 92 ? -0.145 34.243 13.888 1.00 15.09 130 THR B C 1
ATOM 2132 O O . THR B 1 92 ? -1.192 33.617 13.738 1.00 13.60 130 THR B O 1
ATOM 2136 N N . PHE B 1 93 ? 1.038 33.765 13.518 1.00 16.14 131 PHE B N 1
ATOM 2137 C CA . PHE B 1 93 ? 1.139 32.450 12.901 1.00 16.80 131 PHE B CA 1
ATOM 2138 C C . PHE B 1 93 ? 0.620 31.362 13.832 1.00 15.88 131 PHE B C 1
ATOM 2139 O O . PHE B 1 93 ? -0.057 30.431 13.400 1.00 15.20 131 PHE B O 1
ATOM 2147 N N . TRP B 1 94 ? 0.932 31.483 15.115 1.00 15.70 132 TRP B N 1
ATOM 2148 C CA . TRP B 1 94 ? 0.486 30.493 16.087 1.00 13.87 132 TRP B CA 1
ATOM 2149 C C . TRP B 1 94 ? -1.041 30.457 16.171 1.00 12.53 132 TRP B C 1
ATOM 2150 O O . TRP B 1 94 ? -1.645 29.397 16.032 1.00 12.40 132 TRP B O 1
ATOM 2161 N N . LEU B 1 95 ? -1.658 31.621 16.385 1.00 14.08 133 LEU B N 1
ATOM 2162 C CA . LEU B 1 95 ? -3.115 31.726 16.500 1.00 13.34 133 LEU B CA 1
ATOM 2163 C C . LEU B 1 95 ? -3.839 31.239 15.248 1.00 13.94 133 LEU B C 1
ATOM 2164 O O . LEU B 1 95 ? -4.779 30.444 15.317 1.00 13.38 133 LEU B O 1
ATOM 2169 N N . HIS B 1 96 ? -3.409 31.728 14.095 1.00 14.31 134 HIS B N 1
ATOM 2170 C CA . HIS B 1 96 ? -4.071 31.338 12.863 1.00 14.43 134 HIS B CA 1
ATOM 2171 C C . HIS B 1 96 ? -3.895 29.841 12.620 1.00 13.59 134 HIS B C 1
ATOM 2172 O O . HIS B 1 96 ? -4.824 29.168 12.189 1.00 13.72 134 HIS B O 1
ATOM 2179 N N . THR B 1 97 ? -2.706 29.318 12.905 1.00 14.66 135 THR B N 1
ATOM 2180 C CA . THR B 1 97 ? -2.477 27.891 12.709 1.00 13.92 135 THR B CA 1
ATOM 2181 C C . THR B 1 97 ? -3.445 27.080 13.574 1.00 13.44 135 THR B C 1
ATOM 2182 O O . THR B 1 97 ? -4.067 26.127 13.101 1.00 13.27 135 THR B O 1
ATOM 2186 N N . LEU B 1 98 ? -3.595 27.468 14.835 1.00 12.41 136 LEU B N 1
ATOM 2187 C CA . LEU B 1 98 ? -4.503 26.752 15.722 1.00 11.85 136 LEU B CA 1
ATOM 2188 C C . LEU B 1 98 ? -5.933 26.751 15.192 1.00 12.74 136 LEU B C 1
ATOM 2189 O O . LEU B 1 98 ? -6.591 25.714 15.177 1.00 13.73 136 LEU B O 1
ATOM 2194 N N . LEU B 1 99 ? -6.406 27.917 14.757 1.00 12.98 137 LEU B N 1
ATOM 2195 C CA . LEU B 1 99 ? -7.764 28.063 14.241 1.00 15.09 137 LEU B CA 1
ATOM 2196 C C . LEU B 1 99 ? -7.999 27.244 12.977 1.00 14.70 137 LEU B C 1
ATOM 2197 O O . LEU B 1 99 ? -9.035 26.598 12.827 1.00 15.13 137 LEU B O 1
ATOM 2202 N N . ALA B 1 100 ? -7.035 27.297 12.067 1.00 14.62 138 ALA B N 1
ATOM 2203 C CA . ALA B 1 100 ? -7.115 26.555 10.816 1.00 15.26 138 ALA B CA 1
ATOM 2204 C C . ALA B 1 100 ? -7.197 25.058 11.112 1.00 15.18 138 ALA B C 1
ATOM 2205 O O . ALA B 1 100 ? -7.932 24.324 10.450 1.00 14.36 138 ALA B O 1
ATOM 2207 N N . MET B 1 101 ? -6.442 24.608 12.112 1.00 14.47 139 MET B N 1
ATOM 2208 C CA . MET B 1 101 ? -6.446 23.192 12.485 1.00 15.80 139 MET B CA 1
ATOM 2209 C C . MET B 1 101 ? -7.747 22.719 13.120 1.00 15.37 139 MET B C 1
ATOM 2210 O O . MET B 1 101 ? -8.380 21.791 12.626 1.00 14.71 139 MET B O 1
ATOM 2215 N N . ILE B 1 102 ? -8.130 23.339 14.236 1.00 16.19 140 ILE B N 1
ATOM 2216 C CA . ILE B 1 102 ? -9.341 22.920 14.923 1.00 16.32 140 ILE B CA 1
ATOM 2217 C C . ILE B 1 102 ? -10.572 23.205 14.084 1.00 16.23 140 ILE B C 1
ATOM 2218 O O . ILE B 1 102 ? -11.618 22.602 14.294 1.00 16.47 140 ILE B O 1
ATOM 2223 N N . GLY B 1 103 ? -10.428 24.119 13.128 1.00 18.11 141 GLY B N 1
ATOM 2224 C CA . GLY B 1 103 ? -11.530 24.456 12.248 1.00 19.60 141 GLY B CA 1
ATOM 2225 C C . GLY B 1 103 ? -11.626 23.530 11.044 1.00 20.07 141 GLY B C 1
ATOM 2226 O O . GLY B 1 103 ? -12.482 23.731 10.178 1.00 19.15 141 GLY B O 1
ATOM 2227 N N . GLU B 1 104 ? -10.749 22.526 10.989 1.00 19.56 142 GLU B N 1
ATOM 2228 C CA . GLU B 1 104 ? -10.714 21.542 9.903 1.00 20.84 142 GLU B CA 1
ATOM 2229 C C . GLU B 1 104 ? -10.703 22.222 8.532 1.00 22.37 142 GLU B C 1
ATOM 2230 O O . GLU B 1 104 ? -11.395 21.794 7.603 1.00 22.50 142 GLU B O 1
ATOM 2236 N N . GLN B 1 105 ? -9.898 23.269 8.410 1.00 21.07 143 GLN B N 1
ATOM 2237 C CA . GLN B 1 105 ? -9.811 24.039 7.173 1.00 22.52 143 GLN B CA 1
ATOM 2238 C C . GLN B 1 105 ? -8.879 23.519 6.079 1.00 21.61 143 GLN B C 1
ATOM 2239 O O . GLN B 1 105 ? -8.937 23.994 4.944 1.00 20.11 143 GLN B O 1
ATOM 2245 N N . PHE B 1 106 ? -8.030 22.549 6.404 1.00 20.37 144 PHE B N 1
ATOM 2246 C CA . PHE B 1 106 ? -7.102 22.005 5.415 1.00 21.50 144 PHE B CA 1
ATOM 2247 C C . PHE B 1 106 ? -7.722 20.927 4.524 1.00 21.70 144 PHE B C 1
ATOM 2248 O O . PHE B 1 106 ? -8.447 20.055 5.006 1.00 21.02 144 PHE B O 1
ATOM 2256 N N . ASP B 1 107 ? -7.432 20.986 3.223 1.00 22.24 145 ASP B N 1
ATOM 2257 C CA . ASP B 1 107 ? -7.959 20.003 2.279 1.00 25.75 145 ASP B CA 1
ATOM 2258 C C . ASP B 1 107 ? -7.679 18.573 2.728 1.00 27.65 145 ASP B C 1
ATOM 2259 O O . ASP B 1 107 ? -8.597 17.767 2.840 1.00 31.49 145 ASP B O 1
ATOM 2264 N N . PHE B 1 108 ? -6.414 18.251 2.978 1.00 27.23 146 PHE B N 1
ATOM 2265 C CA . PHE B 1 108 ? -6.070 16.906 3.432 1.00 27.19 146 PHE B CA 1
ATOM 2266 C C . PHE B 1 108 ? -5.951 16.903 4.955 1.00 26.82 146 PHE B C 1
ATOM 2267 O O . PHE B 1 108 ? -5.057 16.270 5.519 1.00 25.86 146 PHE B O 1
ATOM 2275 N N . GLY B 1 109 ? -6.869 17.614 5.604 1.00 27.18 147 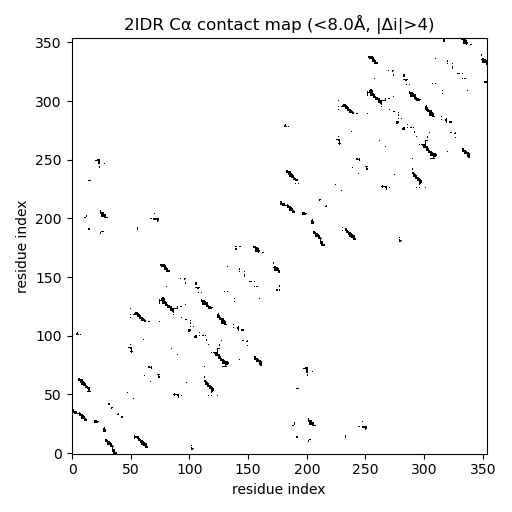GLY B N 1
ATOM 2276 C CA . GLY B 1 109 ? -6.870 17.727 7.052 1.00 26.42 147 GLY B CA 1
ATOM 2277 C C . GLY B 1 109 ? -6.778 16.428 7.828 1.00 26.03 147 GLY B C 1
ATOM 2278 O O . GLY B 1 109 ? -6.354 16.424 8.983 1.00 25.67 147 GLY B O 1
ATOM 2279 N N . ASP B 1 110 ? -7.188 15.324 7.215 1.00 25.25 148 ASP B N 1
ATOM 2280 C CA . ASP B 1 110 ? -7.121 14.034 7.889 1.00 26.22 148 ASP B CA 1
ATOM 2281 C C . ASP B 1 110 ? -5.678 13.673 8.234 1.00 23.54 148 ASP B C 1
ATOM 2282 O O . ASP B 1 110 ? -5.432 12.834 9.100 1.00 23.22 148 ASP B O 1
ATOM 2287 N N . GLU B 1 111 ? -4.720 14.315 7.572 1.00 20.27 149 GLU B N 1
ATOM 2288 C CA . GLU B 1 111 ? -3.319 14.020 7.838 1.00 19.15 149 GLU B CA 1
ATOM 2289 C C . GLU B 1 111 ? -2.691 14.963 8.861 1.00 16.66 149 GLU B C 1
ATOM 2290 O O . GLU B 1 111 ? -1.541 14.781 9.245 1.00 17.46 149 GLU B O 1
ATOM 2296 N N . ILE B 1 112 ? -3.441 15.970 9.296 1.00 16.11 150 ILE B N 1
ATOM 2297 C CA . ILE B 1 112 ? -2.928 16.921 10.286 1.00 16.49 150 ILE B CA 1
ATOM 2298 C C . ILE B 1 112 ? -2.988 16.286 11.678 1.00 15.03 150 ILE B C 1
ATOM 2299 O O . ILE B 1 112 ? -4.042 15.809 12.087 1.00 15.03 150 ILE B O 1
ATOM 2304 N N . CYS B 1 113 ? -1.865 16.286 12.395 1.00 13.60 151 CYS B N 1
ATOM 2305 C CA . CYS B 1 113 ? -1.802 15.709 13.742 1.00 13.18 151 CYS B CA 1
ATOM 2306 C C . CYS B 1 113 ? -1.792 16.770 14.843 1.00 13.51 151 CYS B C 1
ATOM 2307 O O . CYS B 1 113 ? -2.377 16.572 15.909 1.00 13.76 151 CYS B O 1
ATOM 2310 N N . GLY B 1 114 ? -1.133 17.895 14.580 1.00 12.91 152 GLY B N 1
ATOM 2311 C CA . GLY B 1 114 ? -1.073 18.959 15.570 1.00 13.85 152 GLY B CA 1
ATOM 2312 C C . GLY B 1 114 ? -0.130 20.083 15.202 1.00 13.86 152 GLY B C 1
ATOM 2313 O O . GLY B 1 114 ? 0.426 20.115 14.102 1.00 13.19 152 GLY B O 1
ATOM 2314 N N . ALA B 1 115 ? 0.036 21.025 16.123 1.00 11.96 153 ALA B N 1
ATOM 2315 C CA . ALA B 1 115 ? 0.923 22.155 15.906 1.00 12.84 153 ALA B CA 1
ATOM 2316 C C . ALA B 1 115 ? 1.708 22.423 17.171 1.00 14.64 153 ALA B C 1
ATOM 2317 O O . ALA B 1 115 ? 1.214 22.215 18.283 1.00 13.66 153 ALA B O 1
ATOM 2319 N N . VAL B 1 116 ? 2.934 22.889 16.986 1.00 12.70 154 VAL B N 1
ATOM 2320 C CA . VAL B 1 116 ? 3.822 23.189 18.092 1.00 13.84 154 VAL B CA 1
ATOM 2321 C C . VAL B 1 116 ? 4.542 24.508 17.857 1.00 15.11 154 VAL B C 1
ATOM 2322 O O . VAL B 1 116 ? 4.968 24.804 16.739 1.00 14.95 154 VAL B O 1
ATOM 2326 N N . VAL B 1 117 ? 4.648 25.323 18.898 1.00 13.63 155 VAL B N 1
ATOM 2327 C CA . VAL B 1 117 ? 5.408 26.556 18.767 1.00 14.88 155 VAL B CA 1
ATOM 2328 C C . VAL B 1 117 ? 6.553 26.390 19.759 1.00 15.22 155 VAL B C 1
ATOM 2329 O O . VAL B 1 117 ? 6.342 25.988 20.902 1.00 14.00 155 VAL B O 1
ATOM 2333 N N . SER B 1 118 ? 7.771 26.651 19.293 1.00 15.37 156 SER B N 1
ATOM 2334 C CA . SER B 1 118 ? 8.967 26.502 20.119 1.00 18.16 156 SER B CA 1
ATOM 2335 C C . SER B 1 118 ? 9.742 27.810 20.226 1.00 19.11 156 SER B C 1
ATOM 2336 O O . SER B 1 118 ? 10.235 28.331 19.227 1.00 20.43 156 SER B O 1
ATOM 2339 N N . VAL B 1 119 ? 9.853 28.337 21.441 1.00 19.03 157 VAL B N 1
ATOM 2340 C CA . VAL B 1 119 ? 10.570 29.585 21.653 1.00 19.73 157 VAL B CA 1
ATOM 2341 C C . VAL B 1 119 ? 12.029 29.290 21.984 1.00 22.19 157 VAL B C 1
ATOM 2342 O O . VAL B 1 119 ? 12.329 28.553 22.924 1.00 22.38 157 VAL B O 1
ATOM 2346 N N . ARG B 1 120 ? 12.933 29.848 21.187 1.00 22.18 158 ARG B N 1
ATOM 2347 C CA . ARG B 1 120 ? 14.357 29.640 21.399 1.00 23.53 158 ARG B CA 1
ATOM 2348 C C . ARG B 1 120 ? 15.065 30.974 21.599 1.00 24.53 158 ARG B C 1
ATOM 2349 O O . ARG B 1 120 ? 14.427 32.027 21.623 1.00 22.72 158 ARG B O 1
ATOM 2357 N N . GLN B 1 121 ? 16.384 30.930 21.746 1.00 26.61 159 GLN B N 1
ATOM 2358 C CA . GLN B 1 121 ? 17.154 32.141 21.983 1.00 27.81 159 GLN B CA 1
ATOM 2359 C C . GLN B 1 121 ? 16.978 33.233 20.932 1.00 28.23 159 GLN B C 1
ATOM 2360 O O . GLN B 1 121 ? 16.582 34.355 21.259 1.00 26.87 159 GLN B O 1
ATOM 2366 N N . LYS B 1 122 ? 17.268 32.919 19.674 1.00 28.11 160 LYS B N 1
ATOM 2367 C CA . LYS B 1 122 ? 17.146 33.928 18.622 1.00 29.26 160 LYS B CA 1
ATOM 2368 C C . LYS B 1 122 ? 16.057 33.658 17.590 1.00 28.76 160 LYS B C 1
ATOM 2369 O O . LYS B 1 122 ? 15.951 34.374 16.594 1.00 27.95 160 LYS B O 1
ATOM 2375 N N . GLN B 1 123 ? 15.241 32.638 17.826 1.00 27.08 161 GLN B N 1
ATOM 2376 C CA . GLN B 1 123 ? 14.168 32.319 16.893 1.00 27.33 161 GLN B CA 1
ATOM 2377 C C . GLN B 1 123 ? 12.999 31.633 17.583 1.00 25.28 161 GLN B C 1
ATOM 2378 O O . GLN B 1 123 ? 13.143 31.079 18.672 1.00 23.37 161 GLN B O 1
ATOM 2384 N N . GLU B 1 124 ? 11.842 31.684 16.931 1.00 23.54 162 GLU B N 1
ATOM 2385 C CA . GLU B 1 124 ? 10.628 31.049 17.426 1.00 22.84 162 GLU B CA 1
ATOM 2386 C C . GLU B 1 124 ? 10.082 30.262 16.246 1.00 21.82 162 GLU B C 1
ATOM 2387 O O . GLU B 1 124 ? 9.823 30.825 15.185 1.00 22.95 162 GLU B O 1
ATOM 2393 N N . ARG B 1 125 ? 9.924 28.958 16.422 1.00 20.78 163 ARG B N 1
ATOM 2394 C CA . ARG B 1 125 ? 9.437 28.116 15.343 1.00 21.67 163 ARG B CA 1
ATOM 2395 C C . ARG B 1 125 ? 8.023 27.604 15.547 1.00 21.19 163 ARG B C 1
ATOM 2396 O O . ARG B 1 125 ? 7.665 27.159 16.635 1.00 23.44 163 ARG B O 1
ATOM 2404 N N . VAL B 1 126 ? 7.217 27.688 14.495 1.00 17.56 164 VAL B N 1
ATOM 2405 C CA . VAL B 1 126 ? 5.853 27.178 14.530 1.00 16.61 164 VAL B CA 1
ATOM 2406 C C . VAL B 1 126 ? 5.861 26.028 13.529 1.00 17.25 164 VAL B C 1
ATOM 2407 O O . VAL B 1 126 ? 6.343 26.181 12.406 1.00 16.79 164 VAL B O 1
ATOM 2411 N N . ALA B 1 127 ? 5.342 24.876 13.936 1.00 16.25 165 ALA B N 1
ATOM 2412 C CA . ALA B 1 127 ? 5.326 23.718 13.054 1.00 14.85 165 ALA B CA 1
ATOM 2413 C C . ALA B 1 127 ? 4.024 22.947 13.104 1.00 15.90 165 ALA B C 1
ATOM 2414 O O . ALA B 1 127 ? 3.412 22.788 14.165 1.00 16.20 165 ALA B O 1
ATOM 2416 N N . ILE B 1 128 ? 3.597 22.480 11.936 1.00 14.91 166 ILE B N 1
ATOM 2417 C CA . ILE B 1 128 ? 2.398 21.675 11.831 1.00 14.97 166 ILE B CA 1
ATOM 2418 C C . ILE B 1 128 ? 2.892 20.255 11.633 1.00 14.93 166 ILE B C 1
ATOM 2419 O O . ILE B 1 128 ? 3.654 19.976 10.704 1.00 15.53 166 ILE B O 1
ATOM 2424 N N . TRP B 1 129 ? 2.479 19.374 12.535 1.00 14.67 167 TRP B N 1
ATOM 2425 C CA . TRP B 1 129 ? 2.850 17.968 12.491 1.00 14.41 167 TRP B CA 1
ATOM 2426 C C . TRP B 1 129 ? 1.781 17.215 11.716 1.00 14.54 167 TRP B C 1
ATOM 2427 O O . TRP B 1 129 ? 0.588 17.409 11.945 1.00 15.62 167 TRP B O 1
ATOM 2438 N N . THR B 1 130 ? 2.223 16.361 10.799 1.00 15.06 168 THR B N 1
ATOM 2439 C CA . THR B 1 130 ? 1.326 15.560 9.978 1.00 15.22 168 THR B CA 1
ATOM 2440 C C . THR B 1 130 ? 1.751 14.098 10.039 1.00 14.92 168 THR B C 1
ATOM 2441 O O . THR B 1 130 ? 2.848 13.783 10.508 1.00 16.57 168 THR B O 1
ATOM 2445 N N . LYS B 1 131 ? 0.871 13.214 9.579 1.00 15.10 169 LYS B N 1
ATOM 2446 C CA . LYS B 1 131 ? 1.172 11.787 9.531 1.00 17.05 169 LYS B CA 1
ATOM 2447 C C . LYS B 1 131 ? 1.248 11.389 8.061 1.00 18.68 169 LYS B C 1
ATOM 2448 O O . LYS B 1 131 ? 0.912 12.187 7.182 1.00 18.66 169 LYS B O 1
ATOM 2454 N N . ASN B 1 132 ? 1.711 10.170 7.804 1.00 19.56 170 ASN B N 1
ATOM 2455 C CA . ASN B 1 132 ? 1.842 9.652 6.442 1.00 20.97 170 ASN B CA 1
ATOM 2456 C C . ASN B 1 132 ? 2.668 10.561 5.534 1.00 21.18 170 ASN B C 1
ATOM 2457 O O . ASN B 1 132 ? 2.147 11.123 4.571 1.00 21.73 170 ASN B O 1
ATOM 2462 N N . ALA B 1 133 ? 3.958 10.694 5.831 1.00 20.61 171 ALA B N 1
ATOM 2463 C CA . ALA B 1 133 ? 4.832 11.544 5.027 1.00 21.54 171 ALA B CA 1
ATOM 2464 C C . ALA B 1 133 ? 4.946 11.046 3.585 1.00 23.65 171 ALA B C 1
ATOM 2465 O O . ALA B 1 133 ? 5.322 11.804 2.690 1.00 22.69 171 ALA B O 1
ATOM 2467 N N . ALA B 1 134 ? 4.617 9.774 3.377 1.00 24.31 172 ALA B N 1
ATOM 2468 C CA . ALA B 1 134 ? 4.685 9.146 2.058 1.00 26.46 172 ALA B CA 1
ATOM 2469 C C . ALA B 1 134 ? 3.684 9.741 1.073 1.00 27.72 172 ALA B C 1
ATOM 2470 O O . ALA B 1 134 ? 3.919 9.751 -0.139 1.00 28.07 172 ALA B O 1
ATOM 2472 N N . ASN B 1 135 ? 2.565 10.231 1.599 1.00 26.20 173 ASN B N 1
ATOM 2473 C CA . ASN B 1 135 ? 1.533 10.828 0.766 1.00 24.96 173 ASN B CA 1
ATOM 2474 C C . ASN B 1 135 ? 2.011 12.207 0.325 1.00 24.86 173 ASN B C 1
ATOM 2475 O O . ASN B 1 135 ? 1.679 13.223 0.940 1.00 22.96 173 ASN B O 1
ATOM 2480 N N . GLU B 1 136 ? 2.798 12.228 -0.745 1.00 23.44 174 GLU B N 1
ATOM 2481 C CA . GLU B 1 136 ? 3.359 13.462 -1.284 1.00 24.62 174 GLU B CA 1
ATOM 2482 C C . GLU B 1 136 ? 2.307 14.528 -1.587 1.00 23.26 174 GLU B C 1
ATOM 2483 O O . GLU B 1 136 ? 2.469 15.695 -1.217 1.00 22.62 174 GLU B O 1
ATOM 2489 N N . ALA B 1 137 ? 1.235 14.130 -2.267 1.00 22.43 175 ALA B N 1
ATOM 2490 C CA . ALA B 1 137 ? 0.170 15.068 -2.620 1.00 22.07 175 ALA B CA 1
ATOM 2491 C C . ALA B 1 137 ? -0.412 15.740 -1.375 1.00 21.99 175 ALA B C 1
ATOM 2492 O O . ALA B 1 137 ? -0.591 16.956 -1.344 1.00 20.01 175 ALA B O 1
ATOM 2494 N N . ALA B 1 138 ? -0.679 14.944 -0.345 1.00 20.81 176 ALA B N 1
ATOM 2495 C CA . ALA B 1 138 ? -1.237 15.469 0.892 1.00 20.16 176 ALA B CA 1
ATOM 2496 C C . ALA B 1 138 ? -0.282 16.435 1.591 1.00 19.91 176 ALA B C 1
ATOM 2497 O O . ALA B 1 138 ? -0.674 17.540 1.963 1.00 20.09 176 ALA B O 1
ATOM 2499 N N . GLN B 1 139 ? 0.970 16.022 1.768 1.00 20.07 177 GLN B N 1
ATOM 2500 C CA . GLN B 1 139 ? 1.955 16.871 2.435 1.00 19.01 177 GLN B CA 1
ATOM 2501 C C . GLN B 1 139 ? 2.175 18.185 1.698 1.00 19.50 177 GLN B C 1
ATOM 2502 O O . GLN B 1 139 ? 2.224 19.252 2.312 1.00 17.30 177 GLN B O 1
ATOM 2508 N N . ILE B 1 140 ? 2.310 18.116 0.379 1.00 19.54 178 ILE B N 1
ATOM 2509 C CA . ILE B 1 140 ? 2.533 19.321 -0.407 1.00 21.12 178 ILE B CA 1
ATOM 2510 C C . ILE B 1 140 ? 1.334 20.250 -0.307 1.00 19.74 178 ILE B C 1
ATOM 2511 O O . ILE B 1 140 ? 1.488 21.461 -0.141 1.00 20.46 178 ILE B O 1
ATOM 2516 N N . SER B 1 141 ? 0.139 19.679 -0.416 1.00 19.53 179 SER B N 1
ATOM 2517 C CA . SER B 1 141 ? -1.087 20.460 -0.326 1.00 19.26 179 SER B CA 1
ATOM 2518 C C . SER B 1 141 ? -1.170 21.211 0.996 1.00 18.06 179 SER B C 1
ATOM 2519 O O . SER B 1 141 ? -1.525 22.387 1.036 1.00 18.23 179 SER B O 1
ATOM 2522 N N . ILE B 1 142 ? -0.858 20.510 2.079 1.00 17.50 180 ILE B N 1
ATOM 2523 C CA . ILE B 1 142 ? -0.899 21.096 3.417 1.00 16.35 180 ILE B CA 1
ATOM 2524 C C . ILE B 1 142 ? 0.108 22.231 3.544 1.00 16.63 180 ILE B C 1
ATOM 2525 O O . ILE B 1 142 ? -0.225 23.323 4.007 1.00 16.76 180 ILE B O 1
ATOM 2530 N N . GLY B 1 143 ? 1.341 21.975 3.120 1.00 17.35 181 GLY B N 1
ATOM 2531 C CA . GLY B 1 143 ? 2.367 23.001 3.200 1.00 18.32 181 GLY B CA 1
ATOM 2532 C C . GLY B 1 143 ? 1.992 24.264 2.433 1.00 18.89 181 GLY B C 1
ATOM 2533 O O . GLY B 1 143 ? 2.139 25.380 2.934 1.00 18.08 181 GLY B O 1
ATOM 2534 N N . LYS B 1 144 ? 1.497 24.091 1.211 1.00 19.94 182 LYS B N 1
ATOM 2535 C CA . LYS B 1 144 ? 1.114 25.233 0.379 1.00 19.78 182 LYS B CA 1
ATOM 2536 C C . LYS B 1 144 ? -0.088 25.990 0.933 1.00 19.28 182 LYS B C 1
ATOM 2537 O O . LYS B 1 144 ? -0.112 27.222 0.947 1.00 19.68 182 LYS B O 1
ATOM 2543 N N . GLN B 1 145 ? -1.086 25.248 1.391 1.00 18.67 183 GLN B N 1
ATOM 2544 C CA . GLN B 1 145 ? -2.286 25.861 1.923 1.00 19.31 183 GLN B CA 1
ATOM 2545 C C . GLN B 1 145 ? -1.965 26.618 3.206 1.00 19.87 183 GLN B C 1
ATOM 2546 O O . GLN B 1 145 ? -2.514 27.692 3.459 1.00 18.24 183 GLN B O 1
ATOM 2552 N N . TRP B 1 146 ? -1.059 26.067 4.009 1.00 19.04 184 TRP B N 1
ATOM 2553 C CA . TRP B 1 146 ? -0.670 26.720 5.259 1.00 19.17 184 TRP B CA 1
ATOM 2554 C C . TRP B 1 146 ? -0.010 28.061 4.942 1.00 20.53 184 TRP B C 1
ATOM 2555 O O . TRP B 1 146 ? -0.367 29.097 5.520 1.00 19.05 184 TRP B O 1
ATOM 2566 N N . LYS B 1 147 ? 0.939 28.041 4.007 1.00 21.42 185 LYS B N 1
ATOM 2567 C CA . LYS B 1 147 ? 1.635 29.262 3.596 1.00 25.13 185 LYS B CA 1
ATOM 2568 C C . LYS B 1 147 ? 0.638 30.309 3.124 1.00 24.11 185 LYS B C 1
ATOM 2569 O O . LYS B 1 147 ? 0.744 31.487 3.472 1.00 25.55 185 LYS B O 1
ATOM 2575 N N . GLU B 1 148 ? -0.325 29.871 2.323 1.00 24.62 186 GLU B N 1
ATOM 2576 C CA . GLU B 1 148 ? -1.350 30.764 1.796 1.00 23.84 186 GLU B CA 1
ATOM 2577 C C . GLU B 1 148 ? -2.186 31.349 2.933 1.00 24.33 186 GLU B C 1
ATOM 2578 O O . GLU B 1 148 ? -2.486 32.541 2.940 1.00 25.34 186 GLU B O 1
ATOM 2580 N N . PHE B 1 149 ? -2.568 30.500 3.884 1.00 22.88 187 PHE B N 1
ATOM 2581 C CA . PHE B 1 149 ? -3.357 30.925 5.038 1.00 21.70 187 PHE B CA 1
ATOM 2582 C C . PHE B 1 149 ? -2.669 32.056 5.801 1.00 21.51 187 PHE B C 1
ATOM 2583 O O . PHE B 1 149 ? -3.298 33.054 6.151 1.00 21.83 187 PHE B O 1
ATOM 2591 N N . LEU B 1 150 ? -1.374 31.889 6.052 1.00 21.05 188 LEU B N 1
ATOM 2592 C CA . LEU B 1 150 ? -0.584 32.861 6.803 1.00 23.72 188 LEU B CA 1
ATOM 2593 C C . LEU B 1 150 ? -0.006 33.985 5.956 1.00 25.91 188 LEU B C 1
ATOM 2594 O O . LEU B 1 150 ? 0.556 34.941 6.491 1.00 26.02 188 LEU B O 1
ATOM 2599 N N . ASP B 1 151 ? -0.138 33.867 4.640 1.00 26.94 189 ASP B N 1
ATOM 2600 C CA . ASP B 1 151 ? 0.400 34.872 3.739 1.00 29.81 189 ASP B CA 1
ATOM 2601 C C . ASP B 1 151 ? 1.897 34.962 3.923 1.00 29.65 189 ASP B C 1
ATOM 2602 O O . ASP B 1 151 ? 2.474 36.048 3.895 1.00 31.00 189 ASP B O 1
ATOM 2607 N N . TYR B 1 152 ? 2.520 33.809 4.127 1.00 28.47 190 TYR B N 1
ATOM 2608 C CA . TYR B 1 152 ? 3.959 33.738 4.312 1.00 29.72 190 TYR B CA 1
ATOM 2609 C C . TYR B 1 152 ? 4.578 33.594 2.926 1.00 30.19 190 TYR B C 1
ATOM 2610 O O . TYR B 1 152 ? 4.177 32.731 2.150 1.00 32.40 190 TYR B O 1
ATOM 2619 N N . LYS B 1 153 ? 5.550 34.445 2.621 1.00 31.81 191 LYS B N 1
ATOM 2620 C CA . LYS B 1 153 ? 6.203 34.432 1.318 1.00 33.41 191 LYS B CA 1
ATOM 2621 C C . LYS B 1 153 ? 7.368 33.453 1.215 1.00 34.22 191 LYS B C 1
ATOM 2622 O O . LYS B 1 153 ? 7.453 32.680 0.260 1.00 36.30 191 LYS B O 1
ATOM 2624 N N . ASP B 1 154 ? 8.267 33.493 2.191 1.00 33.72 192 ASP B N 1
ATOM 2625 C CA . ASP B 1 154 ? 9.439 32.621 2.197 1.00 33.39 192 ASP B CA 1
ATOM 2626 C C . ASP B 1 154 ? 9.083 31.142 2.069 1.00 31.97 192 ASP B C 1
ATOM 2627 O O . ASP B 1 154 ? 7.988 30.719 2.432 1.00 30.03 192 ASP B O 1
ATOM 2632 N N . SER B 1 155 ? 10.010 30.355 1.540 1.00 31.95 193 SER B N 1
ATOM 2633 C CA . SER B 1 155 ? 9.757 28.931 1.380 1.00 31.54 193 SER B CA 1
ATOM 2634 C C . SER B 1 155 ? 9.849 28.229 2.730 1.00 29.98 193 SER B C 1
ATOM 2635 O O . SER B 1 155 ? 10.602 28.646 3.613 1.00 29.80 193 SER B O 1
ATOM 2638 N N . ILE B 1 156 ? 9.070 27.166 2.883 1.00 27.86 194 ILE B N 1
ATOM 2639 C CA . ILE B 1 156 ? 9.065 26.395 4.117 1.00 26.44 194 ILE B CA 1
ATOM 2640 C C . ILE B 1 156 ? 9.434 24.954 3.796 1.00 24.83 194 ILE B C 1
ATOM 2641 O O . ILE B 1 156 ? 9.199 24.477 2.687 1.00 25.10 194 ILE B O 1
ATOM 2646 N N . GLY B 1 157 ? 10.004 24.257 4.768 1.00 22.76 195 GLY B N 1
ATOM 2647 C CA . GLY B 1 157 ? 10.394 22.886 4.525 1.00 20.98 195 GLY B CA 1
ATOM 2648 C C . GLY B 1 157 ? 9.667 21.857 5.359 1.00 20.83 195 GLY B C 1
ATOM 2649 O O . GLY B 1 157 ? 9.134 22.153 6.434 1.00 20.33 195 GLY B O 1
ATOM 2650 N N . PHE B 1 158 ? 9.641 20.635 4.842 1.00 18.38 196 PHE B N 1
ATOM 2651 C CA . PHE B 1 158 ? 9.007 19.520 5.523 1.00 17.51 196 PHE B CA 1
ATOM 2652 C C . PHE B 1 158 ? 10.120 18.545 5.891 1.00 18.12 196 PHE B C 1
ATOM 2653 O O . PHE B 1 158 ? 10.895 18.125 5.033 1.00 18.08 196 PHE B O 1
ATOM 2661 N N . ILE B 1 159 ? 10.205 18.206 7.171 1.00 17.58 197 ILE B N 1
ATOM 2662 C CA . ILE B 1 159 ? 11.218 17.283 7.660 1.00 18.86 197 ILE B CA 1
ATOM 2663 C C . ILE B 1 159 ? 10.533 16.026 8.185 1.00 19.70 197 ILE B C 1
ATOM 2664 O O . ILE B 1 159 ? 9.678 16.099 9.071 1.00 17.86 197 ILE B O 1
ATOM 2669 N N . VAL B 1 160 ? 10.913 14.879 7.630 1.00 17.54 198 VAL B N 1
ATOM 2670 C CA . VAL B 1 160 ? 10.346 13.596 8.023 1.00 17.57 198 VAL B CA 1
ATOM 2671 C C . VAL B 1 160 ? 10.935 13.160 9.364 1.00 16.59 198 VAL B C 1
ATOM 2672 O O . VAL B 1 160 ? 12.152 13.167 9.554 1.00 16.53 198 VAL B O 1
ATOM 2676 N N . HIS B 1 161 ? 10.065 12.784 10.296 1.00 17.00 199 HIS B N 1
ATOM 2677 C CA . HIS B 1 161 ? 10.521 12.376 11.619 1.00 18.99 199 HIS B CA 1
ATOM 2678 C C . HIS B 1 161 ? 11.590 11.291 11.580 1.00 19.86 199 HIS B C 1
ATOM 2679 O O . HIS B 1 161 ? 12.607 11.397 12.263 1.00 21.38 199 HIS B O 1
ATOM 2686 N N . GLU B 1 162 ? 11.360 10.247 10.791 1.00 22.40 200 GLU B N 1
ATOM 2687 C CA . GLU B 1 162 ? 12.331 9.158 10.691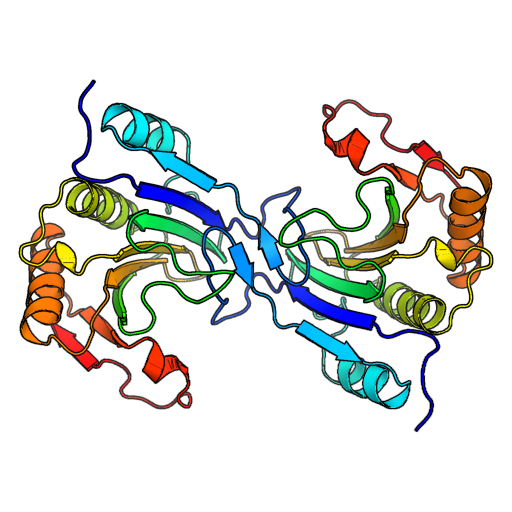 1.00 26.09 200 GLU B CA 1
ATOM 2688 C C . GLU B 1 162 ? 13.719 9.635 10.278 1.00 27.61 200 GLU B C 1
ATOM 2689 O O . GLU B 1 162 ? 14.721 9.083 10.728 1.00 27.23 200 GLU B O 1
ATOM 2695 N N . ASP B 1 163 ? 13.785 10.654 9.424 1.00 28.75 201 ASP B N 1
ATOM 2696 C CA . ASP B 1 163 ? 15.079 11.159 8.985 1.00 31.76 201 ASP B CA 1
ATOM 2697 C C . ASP B 1 163 ? 15.871 11.779 10.139 1.00 34.01 201 ASP B C 1
ATOM 2698 O O . ASP B 1 163 ? 17.067 12.040 10.010 1.00 34.70 201 ASP B O 1
ATOM 2703 N N . ALA B 1 164 ? 15.204 11.993 11.271 1.00 36.80 202 ALA B N 1
ATOM 2704 C CA . ALA B 1 164 ? 15.851 12.568 12.448 1.00 37.73 202 ALA B CA 1
ATOM 2705 C C . ALA B 1 164 ? 16.881 11.598 13.021 1.00 38.95 202 ALA B C 1
ATOM 2706 O O . ALA B 1 164 ? 17.829 12.007 13.693 1.00 39.65 202 ALA B O 1
ATOM 2708 N N . LYS B 1 165 ? 16.693 10.308 12.756 1.00 38.71 203 LYS B N 1
ATOM 2709 C CA . LYS B 1 165 ? 17.622 9.297 13.245 1.00 38.23 203 LYS B CA 1
ATOM 2710 C C . LYS B 1 165 ? 18.943 9.368 12.480 1.00 39.00 203 LYS B C 1
ATOM 2711 O O . LYS B 1 165 ? 19.920 8.708 12.847 1.00 38.97 203 LYS B O 1
ATOM 2717 N N . ARG B 1 166 ? 18.968 10.171 11.417 1.00 38.57 204 ARG B N 1
ATOM 2718 C CA . ARG B 1 166 ? 20.160 10.327 10.582 1.00 39.32 204 ARG B CA 1
ATOM 2719 C C . ARG B 1 166 ? 21.164 11.334 11.136 1.00 40.71 204 ARG B C 1
ATOM 2720 O O . ARG B 1 166 ? 20.848 12.118 12.031 1.00 40.23 204 ARG B O 1
ATOM 2728 N N . SER B 1 167 ? 22.373 11.306 10.580 1.00 42.33 205 SER B N 1
ATOM 2729 C CA . SER B 1 167 ? 23.454 12.197 10.997 1.00 44.24 205 SER B CA 1
ATOM 2730 C C . SER B 1 167 ? 23.098 13.670 10.824 1.00 45.00 205 SER B C 1
ATOM 2731 O O . SER B 1 167 ? 22.067 14.012 10.241 1.00 45.75 205 SER B O 1
ATOM 2733 N N . ASP B 1 168 ? 23.967 14.540 11.332 1.00 46.08 206 ASP B N 1
ATOM 2734 C CA . ASP B 1 168 ? 23.759 15.981 11.241 1.00 46.45 206 ASP B CA 1
ATOM 2735 C C . ASP B 1 168 ? 24.217 16.524 9.886 1.00 46.84 206 ASP B C 1
ATOM 2736 O O . ASP B 1 168 ? 24.884 17.559 9.813 1.00 47.17 206 ASP B O 1
ATOM 2738 N N . LYS B 1 169 ? 23.861 15.820 8.816 1.00 46.56 207 LYS B N 1
ATOM 2739 C CA . LYS B 1 169 ? 24.231 16.238 7.468 1.00 46.48 207 LYS B CA 1
ATOM 2740 C C . LYS B 1 169 ? 23.011 16.744 6.704 1.00 45.79 207 LYS B C 1
ATOM 2741 O O . LYS B 1 169 ? 21.890 16.284 6.930 1.00 45.96 207 LYS B O 1
ATOM 2743 N N . GLY B 1 170 ? 23.234 17.699 5.804 1.00 45.37 208 GLY B N 1
ATOM 2744 C CA . GLY B 1 170 ? 22.146 18.244 5.007 1.00 42.94 208 GLY B CA 1
ATOM 2745 C C . GLY B 1 170 ? 22.285 17.794 3.565 1.00 41.68 208 GLY B C 1
ATOM 2746 O O . GLY B 1 170 ? 23.346 17.286 3.191 1.00 44.41 208 GLY B O 1
ATOM 2747 N N . PRO B 1 171 ? 21.247 17.951 2.726 1.00 39.09 209 PRO B N 1
ATOM 2748 C CA . PRO B 1 171 ? 19.936 18.544 3.007 1.00 36.36 209 PRO B CA 1
ATOM 2749 C C . PRO B 1 171 ? 19.105 17.778 4.033 1.00 34.24 209 PRO B C 1
ATOM 2750 O O . PRO B 1 171 ? 19.378 16.614 4.335 1.00 33.55 209 PRO B O 1
ATOM 2754 N N . LYS B 1 172 ? 18.079 18.441 4.554 1.00 31.44 210 LYS B N 1
ATOM 2755 C CA . LYS B 1 172 ? 17.204 17.837 5.549 1.00 31.48 210 LYS B CA 1
ATOM 2756 C C . LYS B 1 172 ? 15.755 17.753 5.090 1.00 28.56 210 LYS B C 1
ATOM 2757 O O . LYS B 1 172 ? 15.063 16.792 5.402 1.00 29.51 210 LYS B O 1
ATOM 2763 N N . ASN B 1 173 ? 15.305 18.758 4.344 1.00 26.11 211 ASN B N 1
ATOM 2764 C CA . ASN B 1 173 ? 13.920 18.803 3.878 1.00 24.63 211 ASN B CA 1
ATOM 2765 C C . ASN B 1 173 ? 13.525 17.768 2.823 1.00 22.72 211 ASN B C 1
ATOM 2766 O O . ASN B 1 173 ? 14.203 17.613 1.810 1.00 22.63 211 ASN B O 1
ATOM 2771 N N . ARG B 1 174 ? 12.412 17.078 3.065 1.00 19.38 212 ARG B N 1
ATOM 2772 C CA . ARG B 1 174 ? 11.888 16.088 2.128 1.00 20.09 212 ARG B CA 1
ATOM 2773 C C . ARG B 1 174 ? 11.172 16.847 1.012 1.00 21.46 212 ARG B C 1
ATOM 2774 O O . ARG B 1 174 ? 11.261 16.480 -0.161 1.00 21.86 212 ARG B O 1
ATOM 2782 N N . TYR B 1 175 ? 10.451 17.896 1.403 1.00 19.99 213 TYR B N 1
ATOM 2783 C CA . TYR B 1 175 ? 9.707 18.740 0.473 1.00 21.19 213 TYR B CA 1
ATOM 2784 C C . TYR B 1 175 ? 9.919 20.199 0.842 1.00 21.71 213 TYR B C 1
ATOM 2785 O O . TYR B 1 175 ? 10.266 20.524 1.980 1.00 20.44 213 TYR B O 1
ATOM 2794 N N . THR B 1 176 ? 9.699 21.077 -0.130 1.00 21.96 214 THR B N 1
ATOM 2795 C CA . THR B 1 176 ? 9.844 22.510 0.078 1.00 24.76 214 THR B CA 1
ATOM 2796 C C . THR B 1 176 ? 8.774 23.221 -0.740 1.00 25.42 214 THR B C 1
ATOM 2797 O O . THR B 1 176 ? 8.545 22.865 -1.892 1.00 26.27 214 THR B O 1
ATOM 2801 N N . VAL B 1 177 ? 8.102 24.202 -0.142 1.00 26.05 215 VAL B N 1
ATOM 2802 C CA . VAL B 1 177 ? 7.075 24.965 -0.856 1.00 26.42 215 VAL B CA 1
ATOM 2803 C C . VAL B 1 177 ? 7.176 26.443 -0.507 1.00 25.88 215 VAL B C 1
ATOM 2804 O O . VAL B 1 177 ? 7.995 26.787 0.369 1.00 25.49 215 VAL B O 1
#

B-factor: mean 24.06, std 8.6, range [11.23, 55.38]

Organism: Triticum aestivum (NCBI:txid4565)